Protein AF-A0A4S2LS43-F1 (afdb_monomer)

Organism: Opisthorchis felineus (NCBI:txid147828)

Structure (mmCIF, N/CA/C/O backbone):
data_AF-A0A4S2LS43-F1
#
_entry.id   AF-A0A4S2LS43-F1
#
loop_
_atom_site.group_PDB
_atom_site.id
_atom_site.type_symbol
_atom_site.label_atom_id
_atom_site.label_alt_id
_atom_site.label_comp_id
_atom_site.label_asym_id
_atom_site.label_entity_id
_atom_site.label_seq_id
_atom_site.pdbx_PDB_ins_code
_atom_site.Cartn_x
_atom_site.Cartn_y
_atom_site.Cartn_z
_atom_site.occupancy
_atom_site.B_iso_or_equiv
_atom_site.auth_seq_id
_atom_site.auth_comp_id
_atom_site.auth_asym_id
_atom_site.auth_atom_id
_atom_site.pdbx_PDB_model_num
ATOM 1 N N . MET A 1 1 ? -69.772 -0.778 51.869 1.00 65.25 1 MET A N 1
ATOM 2 C CA . MET A 1 1 ? -69.797 -0.352 50.452 1.00 65.25 1 MET A CA 1
ATOM 3 C C . MET A 1 1 ? -68.673 0.631 50.133 1.00 65.25 1 MET A C 1
ATOM 5 O O . MET A 1 1 ? -67.813 0.254 49.357 1.00 65.25 1 MET A O 1
ATOM 9 N N . PHE A 1 2 ? -68.564 1.778 50.812 1.00 78.00 2 PHE A N 1
ATOM 10 C CA . PHE A 1 2 ? -67.553 2.825 50.548 1.00 78.00 2 PHE A CA 1
ATOM 11 C C . PHE A 1 2 ? -66.080 2.398 50.391 1.00 78.00 2 PHE A C 1
ATOM 13 O O . PHE A 1 2 ? -65.407 2.857 49.477 1.00 78.00 2 PHE A O 1
ATOM 20 N N . MET A 1 3 ? -65.551 1.525 51.253 1.00 81.00 3 MET A N 1
ATOM 21 C CA . MET A 1 3 ? -64.140 1.096 51.157 1.00 81.00 3 MET A CA 1
ATOM 22 C C . MET A 1 3 ? -63.836 0.337 49.857 1.00 81.00 3 MET A C 1
ATOM 24 O O . MET A 1 3 ? -62.732 0.425 49.328 1.00 81.00 3 MET A O 1
ATOM 28 N N . LEU A 1 4 ? -64.822 -0.399 49.341 1.00 84.38 4 LEU A N 1
ATOM 29 C CA . LEU A 1 4 ? -64.693 -1.183 48.116 1.00 84.38 4 LEU A CA 1
ATOM 30 C C . LEU A 1 4 ? -64.765 -0.270 46.886 1.00 84.38 4 LEU A C 1
ATOM 32 O O . LEU A 1 4 ? -63.942 -0.393 45.989 1.00 84.38 4 LEU A O 1
ATOM 36 N N . GLU A 1 5 ? -65.677 0.703 46.893 1.00 81.50 5 GLU A N 1
ATOM 37 C CA . GLU A 1 5 ? -65.788 1.737 45.853 1.00 81.50 5 GLU A CA 1
ATOM 38 C C . GLU A 1 5 ? -64.538 2.622 45.789 1.00 81.50 5 GLU A C 1
ATOM 40 O O . GLU A 1 5 ? -64.021 2.874 44.704 1.00 81.50 5 GLU A O 1
ATOM 45 N N . TYR A 1 6 ? -63.995 3.025 46.943 1.00 89.81 6 TYR A N 1
ATOM 46 C CA . TYR A 1 6 ? -62.738 3.771 47.013 1.00 89.81 6 TYR A CA 1
ATOM 47 C C . TYR A 1 6 ? -61.559 2.946 46.481 1.00 89.81 6 TYR A C 1
ATOM 49 O O . TYR A 1 6 ? -60.771 3.442 45.681 1.00 89.81 6 TYR A O 1
ATOM 57 N N . SER A 1 7 ? -61.460 1.667 46.860 1.00 89.19 7 SER A N 1
ATOM 58 C CA . SER A 1 7 ? -60.419 0.769 46.346 1.00 89.19 7 SER A CA 1
ATOM 59 C C . SER A 1 7 ? -60.505 0.591 44.829 1.00 89.19 7 SER A C 1
ATOM 61 O O . SER A 1 7 ? -59.473 0.586 44.166 1.00 89.19 7 SER A O 1
ATOM 63 N N . ILE A 1 8 ? -61.713 0.460 44.276 1.00 92.19 8 ILE A N 1
ATOM 64 C CA . ILE A 1 8 ? -61.931 0.349 42.828 1.00 92.19 8 ILE A CA 1
ATOM 65 C C . ILE A 1 8 ? -61.558 1.661 42.130 1.00 92.19 8 ILE A C 1
ATOM 67 O O . ILE A 1 8 ? -60.892 1.629 41.102 1.00 92.19 8 ILE A O 1
ATOM 71 N N . ALA A 1 9 ? -61.928 2.814 42.692 1.00 92.38 9 ALA A N 1
ATOM 72 C CA . ALA A 1 9 ? -61.573 4.117 42.132 1.00 92.38 9 ALA A CA 1
ATOM 73 C C . ALA A 1 9 ? -60.050 4.337 42.100 1.00 92.38 9 ALA A C 1
ATOM 75 O O . ALA A 1 9 ? -59.518 4.772 41.081 1.00 92.38 9 ALA A O 1
ATOM 76 N N . VAL A 1 10 ? -59.341 3.975 43.175 1.00 93.31 10 VAL A N 1
ATOM 77 C CA . VAL A 1 10 ? -57.871 4.035 43.231 1.00 93.31 10 VAL A CA 1
ATOM 78 C C . VAL A 1 10 ? -57.241 3.062 42.232 1.00 93.31 10 VAL A C 1
ATOM 80 O O . VAL A 1 10 ? -56.313 3.439 41.523 1.00 93.31 10 VAL A O 1
ATOM 83 N N . GLN A 1 11 ? -57.760 1.833 42.129 1.00 94.19 11 GLN A N 1
ATOM 84 C CA . GLN A 1 11 ? -57.279 0.857 41.147 1.00 94.19 11 GLN A CA 1
ATOM 85 C C . GLN A 1 11 ? -57.505 1.327 39.709 1.00 94.19 11 GLN A C 1
ATOM 87 O O . GLN A 1 11 ? -56.598 1.200 38.900 1.00 94.19 11 GLN A O 1
ATOM 92 N N . ASN A 1 12 ? -58.665 1.905 39.391 1.00 93.38 12 ASN A N 1
ATOM 93 C CA . ASN A 1 12 ? -58.961 2.428 38.057 1.00 93.38 12 ASN A CA 1
ATOM 94 C C . ASN A 1 12 ? -58.076 3.629 37.699 1.00 93.38 12 ASN A C 1
ATOM 96 O O . ASN A 1 12 ? -57.586 3.692 36.576 1.00 93.38 12 ASN A O 1
ATOM 100 N N . ALA A 1 13 ? -57.823 4.538 38.647 1.00 93.50 13 ALA A N 1
ATOM 101 C CA . ALA A 1 13 ? -56.914 5.666 38.443 1.00 93.50 13 ALA A CA 1
ATOM 102 C C . ALA A 1 13 ? -55.465 5.205 38.208 1.00 93.50 13 ALA A C 1
ATOM 104 O O . ALA A 1 13 ? -54.782 5.715 37.321 1.00 93.50 13 ALA A O 1
ATOM 105 N N . GLU A 1 14 ? -55.003 4.199 38.958 1.00 93.31 14 GLU A N 1
ATOM 106 C CA . GLU A 1 14 ? -53.686 3.597 38.728 1.00 93.31 14 GLU A CA 1
ATOM 107 C C . GLU A 1 14 ? -53.628 2.870 37.375 1.00 93.31 14 GLU A C 1
ATOM 109 O O . GLU A 1 14 ? -52.622 2.923 36.673 1.00 93.31 14 GLU A O 1
ATOM 114 N N . LEU A 1 15 ? -54.728 2.236 36.963 1.00 94.81 15 LEU A N 1
ATOM 115 C CA . LEU A 1 15 ? -54.835 1.542 35.682 1.00 94.81 15 LEU A CA 1
ATOM 116 C C . LEU A 1 15 ? -54.793 2.525 34.501 1.00 94.81 15 LEU A C 1
ATOM 118 O O . LEU A 1 15 ? -54.119 2.244 33.512 1.00 94.81 15 LEU A O 1
ATOM 122 N N . GLU A 1 16 ? -55.448 3.685 34.596 1.00 95.12 16 GLU A N 1
ATOM 123 C CA . GLU A 1 16 ? -55.319 4.755 33.594 1.00 95.12 16 GLU A CA 1
ATOM 124 C C . GLU A 1 16 ? -53.897 5.320 33.534 1.00 95.12 16 GLU A C 1
ATOM 126 O O . GLU A 1 16 ? -53.333 5.415 32.446 1.00 95.12 16 GLU A O 1
ATOM 131 N N . ARG A 1 17 ? -53.261 5.579 34.685 1.00 96.62 17 ARG A N 1
ATOM 132 C CA . ARG A 1 17 ? -51.858 6.022 34.737 1.00 96.62 17 ARG A CA 1
ATOM 133 C C . ARG A 1 17 ? -50.918 5.031 34.040 1.00 96.62 17 ARG A C 1
ATOM 135 O O . ARG A 1 17 ? -50.027 5.438 33.296 1.00 96.62 17 ARG A O 1
ATOM 142 N N . LEU A 1 18 ? -51.095 3.731 34.286 1.00 95.62 18 LEU A N 1
ATOM 143 C CA . LEU A 1 18 ? -50.289 2.683 33.654 1.00 95.62 18 LEU A CA 1
ATOM 144 C C . LEU A 1 18 ? -50.555 2.574 32.148 1.00 95.62 18 LEU A C 1
ATOM 146 O O . LEU A 1 18 ? -49.614 2.329 31.397 1.00 95.62 18 LEU A O 1
ATOM 150 N N . LYS A 1 19 ? -51.797 2.790 31.696 1.00 94.06 19 LYS A N 1
ATOM 151 C CA . LYS A 1 19 ? -52.136 2.845 30.265 1.00 94.06 19 LYS A CA 1
ATOM 152 C C . LYS A 1 19 ? -51.462 4.020 29.567 1.00 94.06 19 LYS A C 1
ATOM 154 O O . LYS A 1 19 ? -50.836 3.816 28.536 1.00 94.06 19 LYS A O 1
ATOM 159 N N . GLU A 1 20 ? -51.524 5.219 30.143 1.00 95.19 20 GLU A N 1
ATOM 160 C CA . GLU A 1 20 ? -50.848 6.396 29.582 1.00 95.19 20 GLU A CA 1
ATOM 161 C C . GLU A 1 20 ? -49.329 6.201 29.517 1.00 95.19 20 GLU A C 1
ATOM 163 O O . GLU A 1 20 ? -48.690 6.550 28.520 1.00 95.19 20 GLU A O 1
ATOM 168 N N . LEU A 1 21 ? -48.741 5.604 30.563 1.00 95.56 21 LEU A N 1
ATOM 169 C CA . LEU A 1 21 ? -47.320 5.272 30.570 1.00 95.56 21 LEU A CA 1
ATOM 170 C C . LEU A 1 21 ? -46.987 4.279 29.449 1.00 95.56 21 LEU A C 1
ATOM 172 O O . LEU A 1 21 ? -46.070 4.552 28.675 1.00 95.56 21 LEU A O 1
ATOM 176 N N . ALA A 1 22 ? -47.766 3.201 29.317 1.00 94.19 22 ALA A N 1
ATOM 177 C CA . ALA A 1 22 ? -47.594 2.196 28.271 1.00 94.19 22 ALA A CA 1
ATOM 178 C C . ALA A 1 22 ? -47.719 2.798 26.862 1.00 94.19 22 ALA A C 1
ATOM 180 O O . ALA A 1 22 ? -46.846 2.565 26.034 1.00 94.19 22 ALA A O 1
ATOM 181 N N . GLU A 1 23 ? -48.720 3.646 26.601 1.00 96.06 23 GLU A N 1
ATOM 182 C CA . GLU A 1 23 ? -48.870 4.335 25.310 1.00 96.06 23 GLU A CA 1
ATOM 183 C C . GLU A 1 23 ? -47.692 5.274 25.011 1.00 96.06 23 GLU A C 1
ATOM 185 O O . GLU A 1 23 ? -47.250 5.406 23.866 1.00 96.06 23 GLU A O 1
ATOM 190 N N . SER A 1 24 ? -47.173 5.964 26.032 1.00 93.62 24 SER A N 1
ATOM 191 C CA . SER A 1 24 ? -46.016 6.847 25.871 1.00 93.62 24 SER A CA 1
ATOM 192 C C . SER A 1 24 ? -44.725 6.071 25.589 1.00 93.62 24 SER A C 1
ATOM 194 O O . SER A 1 24 ? -43.877 6.546 24.831 1.00 93.62 24 SER A O 1
ATOM 196 N N . GLU A 1 25 ? -44.573 4.884 26.182 1.00 93.56 25 GLU A N 1
ATOM 197 C CA . GLU A 1 25 ? -43.451 3.978 25.942 1.00 93.56 25 GLU A CA 1
ATOM 198 C C . GLU A 1 25 ? -43.562 3.311 24.570 1.00 93.56 25 GLU A C 1
ATOM 200 O O . GLU A 1 25 ? -42.579 3.296 23.834 1.00 93.56 25 GLU A O 1
ATOM 205 N N . GLU A 1 26 ? -44.754 2.870 24.168 1.00 94.25 26 GLU A N 1
ATOM 206 C CA . GLU A 1 26 ? -45.023 2.296 22.846 1.00 94.25 26 GLU A CA 1
ATOM 207 C C . GLU A 1 26 ? -44.720 3.298 21.725 1.00 94.25 26 GLU A C 1
ATOM 209 O O . GLU A 1 26 ? -44.040 2.967 20.757 1.00 94.25 26 GLU A O 1
ATOM 214 N N . LYS A 1 27 ? -45.111 4.571 21.883 1.00 95.12 27 LYS A N 1
ATOM 215 C CA . LYS A 1 27 ? -44.744 5.628 20.923 1.00 95.12 27 LYS A CA 1
ATOM 216 C C . LYS A 1 27 ? -43.232 5.812 20.816 1.00 95.12 27 LYS A C 1
ATOM 218 O O . LYS A 1 27 ? -42.722 5.981 19.713 1.00 95.12 27 LYS A O 1
ATOM 223 N N . LYS A 1 28 ? -42.505 5.783 21.938 1.00 96.19 28 LYS A N 1
ATOM 224 C CA . LYS A 1 28 ? -41.035 5.889 21.929 1.00 96.19 28 LYS A CA 1
ATOM 225 C C . LYS A 1 28 ? -40.390 4.677 21.260 1.00 96.19 28 LYS A C 1
ATOM 227 O O . LYS A 1 28 ? -39.438 4.861 20.508 1.00 96.19 28 LYS A O 1
ATOM 232 N N . LEU A 1 29 ? -40.915 3.477 21.510 1.00 94.81 29 LEU A N 1
ATOM 233 C CA . LEU A 1 29 ? -40.461 2.244 20.868 1.00 94.81 29 LEU A CA 1
ATOM 234 C C . LEU A 1 29 ? -40.691 2.290 19.356 1.00 94.81 29 LEU A C 1
ATOM 236 O O . LEU A 1 29 ? -39.739 2.081 18.618 1.00 94.81 29 LEU A O 1
ATOM 240 N N . ASN A 1 30 ? -41.884 2.675 18.898 1.00 95.06 30 ASN A N 1
ATOM 241 C CA . ASN A 1 30 ? -42.186 2.783 17.466 1.00 95.06 30 ASN A CA 1
ATOM 242 C C . ASN A 1 30 ? -41.288 3.803 16.754 1.00 95.06 30 ASN A C 1
ATOM 244 O O . ASN A 1 30 ? -40.838 3.560 15.639 1.00 95.06 30 ASN A O 1
ATOM 248 N N . MET A 1 31 ? -41.003 4.948 17.384 1.00 94.94 31 MET A N 1
ATOM 249 C CA . MET A 1 31 ? -40.066 5.923 16.811 1.00 94.94 31 MET A CA 1
ATOM 250 C C . MET A 1 31 ? -38.643 5.357 16.738 1.00 94.94 31 MET A C 1
ATOM 252 O O . MET A 1 31 ? -37.959 5.555 15.739 1.00 94.94 31 MET A O 1
ATOM 256 N N . ALA A 1 32 ? -38.198 4.636 17.771 1.00 95.12 32 ALA A N 1
ATOM 257 C CA . ALA A 1 32 ? -36.889 3.989 17.761 1.00 95.12 32 ALA A CA 1
ATOM 258 C C . ALA A 1 32 ? -36.802 2.884 16.695 1.00 95.12 32 ALA A C 1
ATOM 260 O O . ALA A 1 32 ? -35.785 2.782 16.017 1.00 95.12 32 ALA A O 1
ATOM 261 N N . GLU A 1 33 ? -37.866 2.099 16.515 1.00 94.00 33 GLU A N 1
ATOM 262 C CA . GLU A 1 33 ? -37.963 1.062 15.485 1.00 94.00 33 GLU A CA 1
ATOM 263 C C . GLU A 1 33 ? -37.868 1.664 14.079 1.00 94.00 33 GLU A C 1
ATOM 265 O O . GLU A 1 33 ? -37.027 1.238 13.295 1.00 94.00 33 GLU A O 1
ATOM 270 N N . GLN A 1 34 ? -38.616 2.735 13.796 1.00 94.94 34 GLN A N 1
ATOM 271 C CA . GLN A 1 34 ? -38.536 3.440 12.510 1.00 94.94 34 GLN A CA 1
ATOM 272 C C . GLN A 1 34 ? -37.148 4.028 12.236 1.00 94.94 34 GLN A C 1
ATOM 274 O O . GLN A 1 34 ? -36.675 3.971 11.102 1.00 94.94 34 GLN A O 1
ATOM 279 N N . CYS A 1 35 ? -36.484 4.591 13.250 1.00 94.62 35 CYS A N 1
ATOM 280 C CA . CYS A 1 35 ? -35.110 5.069 13.095 1.00 94.62 35 CYS A CA 1
ATOM 281 C C . CYS A 1 35 ? -34.158 3.916 12.751 1.00 94.62 35 CYS A C 1
ATOM 283 O O . CYS A 1 35 ? -33.340 4.054 11.849 1.00 94.62 35 CYS A O 1
ATOM 285 N N . LEU A 1 36 ? -34.290 2.768 13.423 1.00 94.94 36 LEU A N 1
ATOM 286 C CA . LEU A 1 36 ? -33.461 1.595 13.141 1.00 94.94 36 LEU A CA 1
ATOM 287 C C . LEU A 1 36 ? -33.725 1.014 11.747 1.00 94.94 36 LEU A C 1
ATOM 289 O O . LEU A 1 36 ? -32.782 0.593 11.084 1.00 94.94 36 LEU A O 1
ATOM 293 N N . GLU A 1 37 ? -34.976 1.008 11.286 1.00 95.12 37 GLU A N 1
ATOM 294 C CA . GLU A 1 37 ? -35.318 0.598 9.920 1.00 95.12 37 GLU A CA 1
ATOM 295 C C . GLU A 1 37 ? -34.701 1.531 8.869 1.00 95.12 37 GLU A C 1
ATOM 297 O O . GLU A 1 37 ? -34.161 1.057 7.868 1.00 95.12 37 GLU A O 1
ATOM 302 N N . GLN A 1 38 ? -34.738 2.848 9.098 1.00 95.25 38 GLN A N 1
ATOM 303 C CA . GLN A 1 38 ? -34.108 3.830 8.210 1.00 95.25 38 GLN A CA 1
ATOM 304 C C . GLN A 1 38 ? -32.590 3.664 8.179 1.00 95.25 38 GLN A C 1
ATOM 306 O O . GLN A 1 38 ? -32.004 3.629 7.098 1.00 95.25 38 GLN A O 1
ATOM 311 N N . ASP A 1 39 ? -31.962 3.504 9.343 1.00 95.06 39 ASP A N 1
ATOM 312 C CA . ASP A 1 39 ? -30.525 3.255 9.436 1.00 95.06 39 ASP A CA 1
ATOM 313 C C . ASP A 1 39 ? -30.153 1.958 8.705 1.00 95.06 39 ASP A C 1
ATOM 315 O O . ASP A 1 39 ? -29.203 1.946 7.923 1.00 95.06 39 AS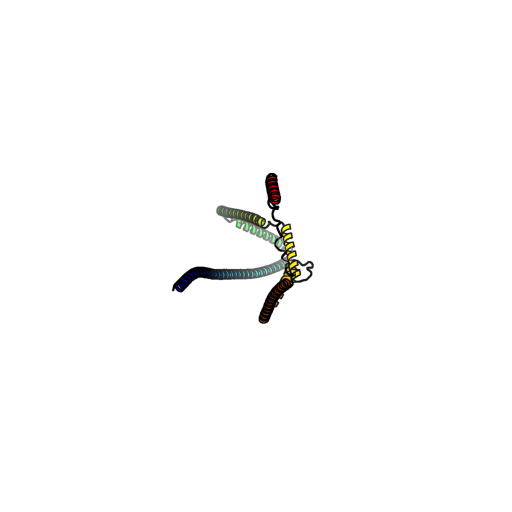P A O 1
ATOM 319 N N . ALA A 1 40 ? -30.924 0.880 8.885 1.00 95.62 40 ALA A N 1
ATOM 320 C CA . ALA A 1 40 ? -30.707 -0.383 8.182 1.00 95.62 40 ALA A CA 1
ATOM 321 C C . ALA A 1 40 ? -30.802 -0.225 6.653 1.00 95.62 40 ALA A C 1
ATOM 323 O O . ALA A 1 40 ? -29.944 -0.734 5.932 1.00 95.62 40 ALA A O 1
ATOM 324 N N . ALA A 1 41 ? -31.788 0.528 6.154 1.00 95.38 41 ALA A N 1
ATOM 325 C CA . ALA A 1 41 ? -31.921 0.807 4.725 1.00 95.38 41 ALA A CA 1
ATOM 326 C C . ALA A 1 41 ? -30.732 1.616 4.173 1.00 95.38 41 ALA A C 1
ATOM 328 O O . ALA A 1 41 ? -30.212 1.296 3.103 1.00 95.38 41 ALA A O 1
ATOM 329 N N . LEU A 1 42 ? -30.261 2.620 4.920 1.00 95.75 42 LEU A N 1
ATOM 330 C CA . LEU A 1 42 ? -29.082 3.408 4.552 1.00 95.75 42 LEU A CA 1
ATOM 331 C C . LEU A 1 42 ? -27.806 2.557 4.542 1.00 95.75 42 LEU A C 1
ATOM 333 O O . LEU A 1 42 ? -26.964 2.721 3.658 1.00 95.75 42 LEU A O 1
ATOM 337 N N . PHE A 1 43 ? -27.660 1.627 5.489 1.00 96.50 43 PHE A N 1
ATOM 338 C CA . PHE A 1 43 ? -26.540 0.687 5.498 1.00 96.50 43 PHE A CA 1
ATOM 339 C C . PHE A 1 43 ? -26.557 -0.236 4.276 1.00 96.50 43 PHE A C 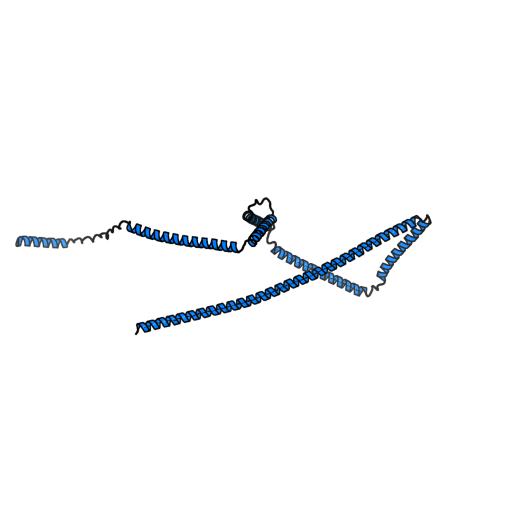1
ATOM 341 O O . PHE A 1 43 ? -25.509 -0.442 3.664 1.00 96.50 43 PHE A O 1
ATOM 348 N N . ASP A 1 44 ? -27.721 -0.748 3.879 1.00 95.25 44 ASP A N 1
ATOM 349 C CA . ASP A 1 44 ? -27.844 -1.590 2.685 1.00 95.25 44 ASP A CA 1
ATOM 350 C C . ASP A 1 44 ? -27.510 -0.827 1.393 1.00 95.25 44 ASP A C 1
ATOM 352 O O . ASP A 1 44 ? -26.883 -1.382 0.486 1.00 95.25 44 ASP A O 1
ATOM 356 N N . GLU A 1 45 ? -27.909 0.443 1.286 1.00 95.25 45 GLU A N 1
ATOM 357 C CA . GLU A 1 45 ? -27.514 1.309 0.168 1.00 95.25 45 GLU A CA 1
ATOM 358 C C . GLU A 1 45 ? -26.007 1.580 0.170 1.00 95.25 45 GLU A C 1
ATOM 360 O O . GLU A 1 45 ? -25.355 1.420 -0.864 1.00 95.25 45 GLU A O 1
ATOM 365 N N . PHE A 1 46 ? -25.428 1.878 1.335 1.00 95.94 46 PHE A N 1
ATOM 366 C CA . PHE A 1 46 ? -23.987 2.074 1.478 1.00 95.94 46 PHE A CA 1
ATOM 367 C C . PHE A 1 46 ? -23.185 0.836 1.055 1.00 95.94 46 PHE A C 1
ATOM 369 O O . PHE A 1 46 ? -22.175 0.967 0.362 1.00 95.94 46 PHE A O 1
ATOM 376 N N . LEU A 1 47 ? -23.630 -0.368 1.432 1.00 96.69 47 LEU A N 1
ATOM 377 C CA . LEU A 1 47 ? -22.974 -1.613 1.027 1.00 96.69 47 LEU A CA 1
ATOM 378 C C . LEU A 1 47 ? -23.034 -1.815 -0.491 1.00 96.69 47 LEU A C 1
ATOM 380 O O . LEU A 1 47 ? -22.017 -2.142 -1.098 1.00 96.69 47 LEU A O 1
ATOM 384 N N . LYS A 1 48 ? -24.181 -1.546 -1.126 1.00 96.56 48 LYS A N 1
ATOM 385 C CA . LYS A 1 48 ? -24.315 -1.637 -2.591 1.00 96.56 48 LYS A CA 1
ATOM 386 C C . LYS A 1 48 ? -23.397 -0.658 -3.316 1.00 96.56 48 LYS A C 1
ATOM 388 O O . LYS A 1 48 ? -22.758 -1.039 -4.298 1.00 96.56 48 LYS A O 1
ATOM 393 N N . ASP A 1 49 ? -23.321 0.581 -2.843 1.00 95.75 49 ASP A N 1
ATOM 394 C CA . ASP A 1 49 ? -22.453 1.601 -3.432 1.00 95.75 49 ASP A CA 1
ATOM 395 C C . ASP A 1 49 ? -20.972 1.273 -3.218 1.00 95.75 49 ASP A C 1
ATOM 397 O O . ASP A 1 49 ? -20.153 1.469 -4.121 1.00 95.75 49 ASP A O 1
ATOM 401 N N . ASN A 1 50 ? -20.620 0.712 -2.059 1.00 95.75 50 ASN A N 1
ATOM 402 C CA . ASN A 1 50 ? -19.261 0.270 -1.778 1.00 95.75 50 ASN A CA 1
ATOM 403 C C . ASN A 1 50 ? -18.842 -0.911 -2.660 1.00 95.75 50 ASN A C 1
ATOM 405 O O . ASN A 1 50 ? -17.761 -0.874 -3.250 1.00 95.75 50 ASN A O 1
ATOM 409 N N . ASP A 1 51 ? -19.705 -1.917 -2.801 1.00 95.88 51 ASP A N 1
ATOM 410 C CA . ASP A 1 51 ? -19.473 -3.069 -3.671 1.00 95.88 51 ASP A CA 1
ATOM 411 C C . ASP A 1 51 ? -19.326 -2.621 -5.126 1.00 95.88 51 ASP A C 1
ATOM 413 O O . ASP A 1 51 ? -18.392 -3.026 -5.820 1.00 95.88 51 ASP A O 1
ATOM 417 N N . LYS A 1 52 ? -20.203 -1.722 -5.585 1.00 96.50 52 LYS A N 1
ATOM 418 C CA . LYS A 1 52 ? -20.147 -1.172 -6.940 1.00 96.50 52 LYS A CA 1
ATOM 419 C C . LYS A 1 52 ? -18.853 -0.397 -7.188 1.00 96.50 52 LYS A C 1
ATOM 421 O O . LYS A 1 52 ? -18.170 -0.667 -8.173 1.00 96.50 52 LYS A O 1
ATOM 426 N N . SER A 1 53 ? -18.489 0.509 -6.282 1.00 95.31 53 SER A N 1
ATOM 427 C CA . SER A 1 53 ? -17.249 1.291 -6.368 1.00 95.31 53 SER A CA 1
ATOM 428 C C . SER A 1 53 ? -16.010 0.389 -6.343 1.00 95.31 53 SER A C 1
ATOM 430 O O . SER A 1 53 ? -15.077 0.572 -7.125 1.00 95.31 53 SER A O 1
ATOM 432 N N . SER A 1 54 ? -16.027 -0.653 -5.511 1.00 94.81 54 SER A N 1
ATOM 433 C CA . SER A 1 54 ? -14.943 -1.631 -5.412 1.00 94.81 54 SER A CA 1
ATOM 434 C C . SER A 1 54 ? -14.802 -2.458 -6.694 1.00 94.81 54 SER A C 1
ATOM 436 O O . SER A 1 54 ? -13.688 -2.646 -7.185 1.00 94.81 54 SER A O 1
ATOM 438 N N . ILE A 1 55 ? -15.911 -2.899 -7.295 1.00 96.06 55 ILE A N 1
ATOM 439 C CA . ILE A 1 55 ? -15.912 -3.592 -8.593 1.00 96.06 55 ILE A CA 1
ATOM 440 C C . ILE A 1 55 ? -15.410 -2.662 -9.706 1.00 96.06 55 ILE A C 1
ATOM 442 O O . ILE A 1 55 ? -14.587 -3.070 -10.527 1.00 96.06 55 ILE A O 1
ATOM 446 N N . GLU A 1 56 ? -15.854 -1.406 -9.737 1.00 95.38 56 GLU A N 1
ATOM 447 C CA . GLU A 1 56 ? -15.377 -0.408 -10.702 1.00 95.38 56 GLU A CA 1
ATOM 448 C C . GLU A 1 56 ? -13.866 -0.154 -10.551 1.00 95.38 56 GLU A C 1
ATOM 450 O O . GLU A 1 56 ? -13.135 -0.145 -11.543 1.00 95.38 56 GLU A O 1
ATOM 455 N N . ALA A 1 57 ? -13.357 -0.053 -9.321 1.00 96.00 57 ALA A N 1
ATOM 456 C CA . ALA A 1 57 ? -11.926 0.085 -9.058 1.00 96.00 57 ALA A CA 1
ATOM 457 C C . ALA A 1 57 ? -11.123 -1.138 -9.538 1.00 96.00 57 ALA A C 1
ATOM 459 O O . ALA A 1 57 ? -10.093 -0.980 -10.198 1.00 96.00 57 ALA A O 1
ATOM 460 N N . ILE A 1 58 ? -11.608 -2.356 -9.266 1.00 95.38 58 ILE A N 1
ATOM 461 C CA . ILE A 1 58 ? -10.965 -3.604 -9.707 1.00 95.38 58 ILE A CA 1
ATOM 462 C C . ILE A 1 58 ? -10.949 -3.691 -11.235 1.00 95.38 58 ILE A C 1
ATOM 464 O O . ILE A 1 58 ? -9.904 -3.941 -11.832 1.00 95.38 58 ILE A O 1
ATOM 468 N N . THR A 1 59 ? -12.087 -3.454 -11.885 1.00 96.56 59 THR A N 1
ATOM 469 C CA . THR A 1 59 ? -12.200 -3.548 -13.348 1.00 96.56 59 THR A CA 1
ATOM 470 C C . THR A 1 59 ? -11.334 -2.510 -14.060 1.00 96.56 59 THR A C 1
ATOM 472 O O . THR A 1 59 ? -10.676 -2.846 -15.048 1.00 96.56 59 THR A O 1
ATOM 475 N N . ASN A 1 60 ? -11.252 -1.281 -13.539 1.00 94.56 60 ASN A N 1
ATOM 476 C CA . ASN A 1 60 ? -10.350 -0.254 -14.059 1.00 94.56 60 ASN A CA 1
ATOM 477 C C . ASN A 1 60 ? -8.880 -0.663 -13.902 1.00 94.56 60 ASN A C 1
ATOM 479 O O . ASN A 1 60 ? -8.123 -0.595 -14.874 1.00 94.56 60 ASN A O 1
ATOM 483 N N . ALA A 1 61 ? -8.488 -1.174 -12.730 1.00 95.62 61 ALA A N 1
ATOM 484 C CA . ALA A 1 61 ? -7.133 -1.668 -12.492 1.00 95.62 61 ALA A CA 1
ATOM 485 C C . ALA A 1 61 ? -6.775 -2.846 -13.418 1.00 95.62 61 ALA A C 1
ATOM 487 O O . ALA A 1 61 ? -5.681 -2.889 -13.987 1.00 95.62 61 ALA A O 1
ATOM 488 N N . GLU A 1 62 ? -7.703 -3.779 -13.642 1.00 96.31 62 GLU A N 1
ATOM 489 C CA . GLU A 1 62 ? -7.522 -4.868 -14.603 1.00 96.31 62 GLU A CA 1
ATOM 490 C C . GLU A 1 62 ? -7.375 -4.350 -16.038 1.00 96.31 62 GLU A C 1
ATOM 492 O O . GLU A 1 62 ? -6.530 -4.835 -16.797 1.00 96.31 62 GLU A O 1
ATOM 497 N N . GLN A 1 63 ? -8.182 -3.364 -16.434 1.00 95.75 63 GLN A N 1
ATOM 498 C CA . GLN A 1 63 ? -8.115 -2.780 -17.769 1.00 95.75 63 GLN A CA 1
ATOM 499 C C . GLN A 1 63 ? -6.782 -2.052 -17.992 1.00 95.75 63 GLN A C 1
ATOM 501 O O . GLN A 1 63 ? -6.170 -2.196 -19.054 1.00 95.75 63 GLN A O 1
ATOM 506 N N . GLU A 1 64 ? -6.297 -1.310 -16.996 1.00 93.62 64 GLU A N 1
ATOM 507 C CA . GLU A 1 64 ? -4.973 -0.682 -17.019 1.00 93.62 64 GLU A CA 1
ATOM 508 C C . GLU A 1 64 ? -3.844 -1.715 -17.074 1.00 93.62 64 GLU A C 1
ATOM 510 O O . GLU A 1 64 ? -2.934 -1.581 -17.897 1.00 93.62 64 GLU A O 1
ATOM 515 N N . ALA A 1 65 ? -3.927 -2.794 -16.291 1.00 96.88 65 ALA A N 1
ATOM 516 C CA . ALA A 1 65 ? -2.957 -3.885 -16.335 1.00 96.88 65 ALA A CA 1
ATOM 517 C C . ALA A 1 65 ? -2.901 -4.550 -17.723 1.00 96.88 65 ALA A C 1
ATOM 519 O O . ALA A 1 65 ? -1.812 -4.814 -18.242 1.00 96.88 65 ALA A O 1
ATOM 520 N N . ARG A 1 66 ? -4.057 -4.753 -18.373 1.00 97.06 66 ARG A N 1
ATOM 521 C CA . ARG A 1 66 ? -4.134 -5.278 -19.749 1.00 97.06 66 ARG A CA 1
ATOM 522 C C . ARG A 1 66 ? -3.494 -4.328 -20.760 1.00 97.06 66 ARG A C 1
ATOM 524 O O . ARG A 1 66 ? -2.684 -4.780 -21.569 1.00 97.06 66 ARG A O 1
ATOM 531 N N . ARG A 1 67 ? -3.803 -3.023 -20.703 1.00 96.62 67 ARG A N 1
ATOM 532 C CA . ARG A 1 67 ? -3.183 -2.006 -21.580 1.00 96.62 67 ARG A CA 1
ATOM 533 C C . ARG A 1 67 ? -1.666 -1.970 -21.402 1.00 96.62 67 ARG A C 1
ATOM 535 O O . ARG A 1 67 ? -0.933 -1.977 -22.388 1.00 96.62 67 ARG A O 1
ATOM 542 N N . ARG A 1 68 ? -1.194 -2.004 -20.152 1.00 97.25 68 ARG A N 1
ATOM 543 C CA . ARG A 1 68 ? 0.236 -2.053 -19.824 1.00 97.25 68 ARG A CA 1
ATOM 544 C C . ARG A 1 68 ? 0.902 -3.306 -20.392 1.00 97.25 68 ARG A C 1
ATOM 546 O O . ARG A 1 68 ? 1.970 -3.195 -20.987 1.00 97.25 68 ARG A O 1
ATOM 553 N N . SER A 1 69 ? 0.285 -4.479 -20.237 1.00 95.38 69 SER A N 1
ATOM 554 C CA . SER A 1 69 ? 0.815 -5.729 -20.797 1.00 95.38 69 SER A CA 1
ATOM 555 C C . SER A 1 69 ? 0.923 -5.667 -22.322 1.00 95.38 69 SER A C 1
ATOM 557 O O . SER A 1 69 ? 1.963 -6.030 -22.865 1.00 95.38 69 SER A O 1
ATOM 559 N N . ALA A 1 70 ? -0.102 -5.148 -23.008 1.00 97.12 70 ALA A N 1
ATOM 560 C CA . ALA A 1 70 ? -0.090 -5.003 -24.464 1.00 97.12 70 ALA A CA 1
ATOM 561 C C . ALA A 1 70 ? 1.036 -4.071 -24.946 1.00 97.12 70 ALA A C 1
ATOM 563 O O . ALA A 1 70 ? 1.766 -4.415 -25.874 1.00 97.12 70 ALA A O 1
ATOM 564 N N . MET A 1 71 ? 1.235 -2.933 -24.272 1.00 97.56 71 MET A N 1
ATOM 565 C CA . MET A 1 71 ? 2.324 -2.003 -24.589 1.00 97.56 71 MET A CA 1
ATOM 566 C C . MET A 1 71 ? 3.705 -2.636 -24.361 1.00 97.56 71 MET A C 1
ATOM 568 O O . MET A 1 71 ? 4.621 -2.440 -25.156 1.00 97.56 71 MET A O 1
ATOM 572 N N . ILE A 1 72 ? 3.867 -3.431 -23.297 1.00 96.88 72 ILE A N 1
ATOM 573 C CA . ILE A 1 72 ? 5.113 -4.168 -23.036 1.00 96.88 72 ILE A CA 1
ATOM 574 C C . ILE A 1 72 ? 5.397 -5.171 -24.158 1.00 96.88 72 ILE A C 1
ATOM 576 O O . ILE A 1 72 ? 6.545 -5.296 -24.589 1.00 96.88 72 ILE A O 1
ATOM 580 N N . ASP A 1 73 ? 4.379 -5.874 -24.648 1.00 96.56 73 ASP A N 1
ATOM 581 C CA . ASP A 1 73 ? 4.548 -6.828 -25.743 1.00 96.56 73 ASP A CA 1
ATOM 582 C C . ASP A 1 73 ? 4.884 -6.131 -27.070 1.00 96.56 73 ASP A C 1
ATOM 584 O O . ASP A 1 73 ? 5.749 -6.613 -27.804 1.00 96.56 73 ASP A O 1
ATOM 588 N N . GLU A 1 74 ? 4.312 -4.957 -27.344 1.00 98.06 74 GLU A N 1
ATOM 589 C CA . GLU A 1 74 ? 4.694 -4.124 -28.491 1.00 98.06 74 GLU A CA 1
ATOM 590 C C . GLU A 1 74 ? 6.151 -3.644 -28.388 1.00 98.06 74 GLU A C 1
ATOM 592 O O . GLU A 1 74 ? 6.935 -3.811 -29.327 1.00 98.06 74 GLU A O 1
ATOM 597 N N . ILE A 1 75 ? 6.568 -3.145 -27.218 1.00 96.69 75 ILE A N 1
ATOM 598 C CA . ILE A 1 75 ? 7.963 -2.757 -26.957 1.00 96.69 75 ILE A CA 1
ATOM 599 C C . ILE A 1 75 ? 8.906 -3.943 -27.185 1.00 96.69 75 ILE A C 1
ATOM 601 O O . ILE A 1 75 ? 9.971 -3.785 -27.790 1.00 96.69 75 ILE A O 1
ATOM 605 N N . ARG A 1 76 ? 8.533 -5.147 -26.734 1.00 97.81 76 ARG A N 1
ATOM 606 C CA . ARG A 1 76 ? 9.317 -6.369 -26.972 1.00 97.81 76 ARG A CA 1
ATOM 607 C C . ARG A 1 76 ? 9.427 -6.680 -28.462 1.00 97.81 76 ARG A C 1
ATOM 609 O O . ARG A 1 76 ? 10.527 -6.969 -28.931 1.00 97.81 76 ARG A O 1
ATOM 616 N N . GLN A 1 77 ? 8.330 -6.592 -29.216 1.00 97.75 77 GLN A N 1
ATOM 617 C CA . GLN A 1 77 ? 8.340 -6.821 -30.664 1.00 97.75 77 GLN A CA 1
ATOM 618 C C . GLN A 1 77 ? 9.248 -5.822 -31.394 1.00 97.75 77 GLN A C 1
ATOM 620 O O . GLN A 1 77 ? 10.092 -6.236 -32.194 1.00 97.75 77 GLN A O 1
ATOM 625 N N . LEU A 1 78 ? 9.137 -4.530 -31.075 1.00 97.81 78 LEU A N 1
ATOM 626 C CA . LEU A 1 78 ? 9.995 -3.481 -31.634 1.00 97.81 78 LEU A CA 1
ATOM 627 C C . LEU A 1 78 ? 11.467 -3.695 -31.261 1.00 97.81 78 LEU A C 1
ATOM 629 O O . LEU A 1 78 ? 12.344 -3.570 -32.116 1.00 97.81 78 LEU A O 1
ATOM 633 N N . SER A 1 79 ? 11.747 -4.109 -30.024 1.00 97.75 79 SER A N 1
ATOM 634 C CA . SER A 1 79 ? 13.108 -4.422 -29.567 1.00 97.75 79 SER A CA 1
ATOM 635 C C . SER A 1 79 ? 13.722 -5.579 -30.364 1.00 97.75 79 SER A C 1
ATOM 637 O O . SER A 1 79 ? 14.882 -5.515 -30.777 1.00 97.75 79 SER A O 1
ATOM 639 N N . VAL A 1 80 ? 12.940 -6.624 -30.657 1.00 97.75 80 VAL A N 1
ATOM 640 C CA . VAL A 1 80 ? 13.382 -7.738 -31.512 1.00 97.75 80 VAL A CA 1
ATOM 641 C C . VAL A 1 80 ? 13.645 -7.263 -32.944 1.00 97.75 80 VAL A C 1
ATOM 643 O O . VAL A 1 80 ? 14.646 -7.654 -33.548 1.00 97.7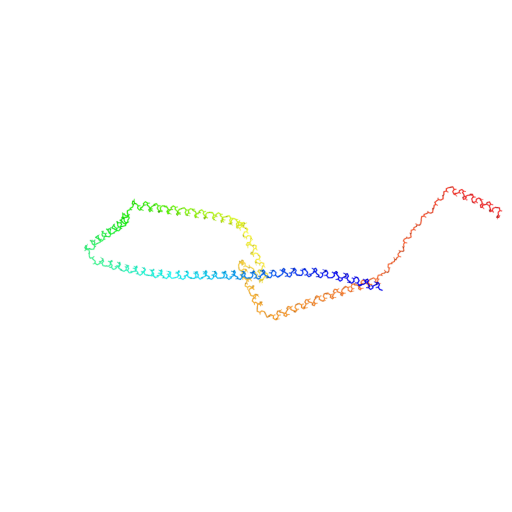5 80 VAL A O 1
ATOM 646 N N . GLN A 1 81 ? 12.787 -6.407 -33.507 1.00 98.00 81 GLN A N 1
ATOM 647 C CA . GLN A 1 81 ? 13.015 -5.830 -34.838 1.00 98.00 81 GLN A CA 1
ATOM 648 C C . GLN A 1 81 ? 14.291 -4.978 -34.878 1.00 98.00 81 GLN A C 1
ATOM 650 O O . GLN A 1 81 ? 15.095 -5.114 -35.803 1.00 98.00 81 GLN A O 1
ATOM 655 N N . GLN A 1 82 ? 14.527 -4.166 -33.847 1.00 97.06 82 GLN A N 1
ATOM 656 C CA . GLN A 1 82 ? 15.737 -3.362 -33.712 1.00 97.06 82 GLN A CA 1
ATOM 657 C C . GLN A 1 82 ? 16.993 -4.240 -33.684 1.00 97.06 82 GLN A C 1
ATOM 659 O O . GLN A 1 82 ? 17.970 -3.944 -34.376 1.00 97.06 82 GLN A O 1
ATOM 664 N N . GLN A 1 83 ? 16.970 -5.349 -32.941 1.00 97.25 83 GLN A N 1
ATOM 665 C CA . GLN A 1 83 ? 18.082 -6.301 -32.907 1.00 97.25 83 GLN A CA 1
ATOM 666 C C . GLN A 1 83 ? 18.338 -6.934 -34.281 1.00 97.25 83 GLN A C 1
ATOM 668 O O . GLN A 1 83 ? 19.492 -7.014 -34.703 1.00 97.25 83 GLN A O 1
ATOM 673 N N . LYS A 1 84 ? 17.283 -7.315 -35.017 1.00 97.81 84 LYS A N 1
ATOM 674 C CA . LYS A 1 84 ? 17.407 -7.857 -36.384 1.00 97.81 84 LYS A CA 1
ATOM 675 C C . LYS A 1 84 ? 18.072 -6.862 -37.334 1.00 97.81 84 LYS A C 1
ATOM 677 O O . LYS A 1 84 ? 19.050 -7.212 -37.990 1.00 97.81 84 LYS A O 1
ATOM 682 N N . LEU A 1 85 ? 17.593 -5.617 -37.359 1.00 97.75 85 LEU A N 1
ATOM 683 C CA . LEU A 1 85 ? 18.170 -4.562 -38.199 1.00 97.75 85 LEU A CA 1
ATOM 684 C C . LEU A 1 85 ? 19.615 -4.247 -37.804 1.00 97.75 85 LEU A C 1
ATOM 686 O O . LEU A 1 85 ? 20.462 -4.023 -38.666 1.00 97.75 85 LEU A O 1
ATOM 690 N N . THR A 1 86 ? 19.922 -4.271 -36.507 1.00 97.94 86 THR A N 1
ATOM 691 C CA . THR A 1 86 ? 21.287 -4.053 -36.010 1.00 97.94 86 THR A CA 1
ATOM 692 C C . THR A 1 86 ? 22.227 -5.165 -36.477 1.00 97.94 86 THR A C 1
ATOM 694 O O . THR A 1 86 ? 23.322 -4.884 -36.971 1.00 97.94 86 THR A O 1
ATOM 697 N N . ALA A 1 87 ? 21.794 -6.426 -36.387 1.00 97.56 87 ALA A N 1
ATOM 698 C CA . ALA A 1 87 ? 22.556 -7.570 -36.878 1.00 97.56 87 ALA A CA 1
ATOM 699 C C . ALA A 1 87 ? 22.777 -7.499 -38.398 1.00 97.56 87 ALA A C 1
ATOM 701 O O . ALA A 1 87 ? 23.894 -7.718 -38.871 1.00 97.56 87 ALA A O 1
ATOM 702 N N . GLU A 1 88 ? 21.749 -7.127 -39.164 1.00 98.06 88 GLU A N 1
ATOM 703 C CA . GLU A 1 88 ? 21.865 -6.935 -40.609 1.00 98.06 88 GLU A CA 1
ATOM 704 C C . GLU A 1 88 ? 22.833 -5.797 -40.960 1.00 98.06 88 GLU A C 1
ATOM 706 O O . GLU A 1 88 ? 23.691 -5.962 -41.829 1.00 98.06 88 GLU A O 1
ATOM 711 N N . ASN A 1 89 ? 22.779 -4.672 -40.241 1.00 97.31 89 ASN A N 1
ATOM 712 C CA . ASN A 1 89 ? 23.708 -3.561 -40.446 1.00 97.31 89 ASN A CA 1
ATOM 713 C C . ASN A 1 89 ? 25.158 -3.995 -40.201 1.00 97.31 89 ASN A C 1
ATOM 715 O O . ASN A 1 89 ? 26.042 -3.688 -41.000 1.00 97.31 89 ASN A O 1
ATOM 719 N N . ASN A 1 90 ? 25.398 -4.762 -39.135 1.00 97.19 90 ASN A N 1
ATOM 720 C CA . ASN A 1 90 ? 26.720 -5.300 -38.825 1.00 97.19 90 ASN A CA 1
ATOM 721 C C . ASN A 1 90 ? 27.204 -6.279 -39.904 1.00 97.19 90 ASN A C 1
ATOM 723 O O . ASN A 1 90 ? 28.354 -6.186 -40.339 1.00 97.19 90 ASN A O 1
ATOM 727 N N . ARG A 1 91 ? 26.319 -7.148 -40.411 1.00 97.94 91 ARG A N 1
ATOM 728 C CA . ARG A 1 91 ? 26.628 -8.042 -41.537 1.00 97.94 91 ARG A CA 1
ATOM 729 C C . ARG A 1 91 ? 27.039 -7.246 -42.774 1.00 97.94 91 ARG A C 1
ATOM 731 O O . ARG A 1 91 ? 28.088 -7.510 -43.356 1.00 97.94 91 ARG A O 1
ATOM 738 N N . LEU A 1 92 ? 26.242 -6.248 -43.154 1.00 97.25 92 LEU A N 1
ATOM 739 C CA . LEU A 1 92 ? 26.519 -5.399 -44.315 1.00 97.25 92 LEU A CA 1
ATOM 740 C C . LEU A 1 92 ? 27.822 -4.612 -44.146 1.00 97.25 92 LEU A C 1
ATOM 742 O O . LEU A 1 92 ? 28.589 -4.495 -45.100 1.00 97.25 92 LEU A O 1
ATOM 746 N N . ARG A 1 93 ? 28.121 -4.117 -42.940 1.00 97.12 93 ARG A N 1
ATOM 747 C CA . ARG A 1 93 ? 29.399 -3.454 -42.639 1.00 97.12 93 ARG A CA 1
ATOM 748 C C . ARG A 1 93 ? 30.598 -4.380 -42.856 1.00 97.12 93 ARG A C 1
ATOM 750 O O . ARG A 1 93 ? 31.549 -3.949 -43.508 1.00 97.12 93 ARG A O 1
ATOM 757 N N . SER A 1 94 ? 30.539 -5.629 -42.384 1.00 96.69 94 SER A N 1
ATOM 758 C CA . SER A 1 94 ? 31.600 -6.629 -42.610 1.00 96.69 94 SER A CA 1
ATOM 759 C C . SER A 1 94 ? 31.801 -6.899 -44.100 1.00 96.69 94 SER A C 1
ATOM 761 O O . SER A 1 94 ? 32.911 -6.783 -44.613 1.00 96.69 94 SER A O 1
ATOM 763 N N . VAL A 1 95 ? 30.707 -7.126 -44.833 1.00 97.25 95 VAL A N 1
ATOM 764 C CA . VAL A 1 95 ? 30.744 -7.352 -46.287 1.00 97.25 95 VAL A CA 1
ATOM 765 C C . VAL A 1 95 ? 31.373 -6.161 -47.022 1.00 97.25 95 VAL A C 1
ATOM 767 O O . VAL A 1 95 ? 32.218 -6.321 -47.902 1.00 97.25 95 VAL A O 1
ATOM 770 N N . VAL A 1 96 ? 31.017 -4.930 -46.643 1.00 96.19 96 VAL A N 1
ATOM 771 C CA . VAL A 1 96 ? 31.631 -3.719 -47.209 1.00 96.19 96 VAL A CA 1
ATOM 772 C C . VAL A 1 96 ? 33.129 -3.651 -46.898 1.00 96.19 96 VAL A C 1
ATOM 774 O O . VAL A 1 96 ? 33.903 -3.200 -47.745 1.00 96.19 96 VAL A O 1
ATOM 777 N N . GLN A 1 97 ? 33.557 -4.080 -45.712 1.00 95.81 97 GLN A N 1
ATOM 778 C CA . GLN A 1 97 ? 34.968 -4.119 -45.334 1.00 95.81 97 GLN A CA 1
ATOM 779 C C . GLN A 1 97 ? 35.755 -5.143 -46.163 1.00 95.81 97 GLN A C 1
ATOM 781 O O . GLN A 1 97 ? 36.834 -4.808 -46.654 1.00 95.81 97 GLN A O 1
ATOM 786 N N . GLU A 1 98 ? 35.199 -6.329 -46.408 1.00 96.25 98 GLU A N 1
ATOM 787 C CA . GLU A 1 98 ? 35.797 -7.351 -47.280 1.00 96.25 98 GLU A CA 1
ATOM 788 C C . GLU A 1 98 ? 35.982 -6.826 -48.708 1.00 96.25 98 GLU A C 1
ATOM 790 O O . GLU A 1 98 ? 37.091 -6.852 -49.246 1.00 96.25 98 GLU A O 1
ATOM 795 N N . TYR A 1 99 ? 34.939 -6.231 -49.299 1.00 95.75 99 TYR A N 1
ATOM 796 C CA . TYR A 1 99 ? 35.040 -5.636 -50.635 1.00 95.75 99 TYR A CA 1
ATOM 797 C C . TYR A 1 99 ? 36.034 -4.473 -50.700 1.00 95.75 99 TYR A C 1
ATOM 799 O O . TYR A 1 99 ? 36.711 -4.295 -51.717 1.00 95.75 99 TYR A O 1
ATOM 807 N N . ARG A 1 100 ? 36.161 -3.677 -49.629 1.00 93.81 100 ARG A N 1
ATOM 808 C CA . ARG A 1 100 ? 37.219 -2.657 -49.530 1.00 93.81 100 ARG A CA 1
ATOM 809 C C . ARG A 1 100 ? 38.603 -3.305 -49.528 1.00 93.81 100 ARG A C 1
ATOM 811 O O . ARG A 1 100 ? 39.477 -2.809 -50.234 1.00 93.81 100 ARG A O 1
ATOM 818 N N . GLY A 1 101 ? 38.782 -4.408 -48.804 1.00 93.19 101 GLY A N 1
ATOM 819 C CA . GLY A 1 101 ? 40.012 -5.200 -48.806 1.00 93.19 101 GLY A CA 1
ATOM 820 C C . GLY A 1 101 ? 40.359 -5.733 -50.196 1.00 93.19 101 GLY A C 1
ATOM 821 O O . GLY A 1 101 ? 41.450 -5.465 -50.698 1.00 93.19 101 GLY A O 1
ATOM 822 N N . TYR A 1 102 ? 39.414 -6.392 -50.873 1.00 93.50 102 TYR A N 1
ATOM 823 C CA . TYR A 1 102 ? 39.613 -6.887 -52.241 1.00 93.50 102 TYR A CA 1
ATOM 824 C C . TYR A 1 102 ? 39.956 -5.771 -53.219 1.00 93.50 102 TYR A C 1
ATOM 826 O O . TYR A 1 102 ? 40.856 -5.916 -54.044 1.00 93.50 102 TYR A O 1
ATOM 834 N N . LYS A 1 103 ? 39.287 -4.622 -53.102 1.00 88.44 103 LYS A N 1
ATOM 835 C CA . LYS A 1 103 ? 39.611 -3.450 -53.909 1.00 88.44 103 LYS A CA 1
ATOM 836 C C . LYS A 1 103 ? 41.057 -2.995 -53.690 1.00 88.44 103 LYS A C 1
ATOM 838 O O . LYS A 1 103 ? 41.744 -2.738 -54.674 1.00 88.44 103 LYS A O 1
ATOM 843 N N . LEU A 1 104 ? 41.508 -2.885 -52.439 1.00 88.56 104 LEU A N 1
ATOM 844 C CA . LEU A 1 104 ? 42.881 -2.478 -52.123 1.00 88.56 104 LEU A CA 1
ATOM 845 C C . LEU A 1 104 ? 43.903 -3.483 -52.663 1.00 88.56 104 LEU A C 1
ATOM 847 O O . LEU A 1 104 ? 44.892 -3.082 -53.270 1.00 88.56 104 LEU A O 1
ATOM 851 N N . PHE A 1 105 ? 43.639 -4.781 -52.509 1.00 90.38 105 PHE A N 1
ATOM 852 C CA . PHE A 1 105 ? 44.489 -5.836 -53.054 1.00 90.38 105 PHE A CA 1
ATOM 853 C C . PHE A 1 105 ? 44.620 -5.735 -54.580 1.00 90.38 105 PHE A C 1
ATOM 855 O O . PHE A 1 105 ? 45.732 -5.668 -55.104 1.00 90.38 105 PHE A O 1
ATOM 862 N N . LEU A 1 106 ? 43.495 -5.625 -55.294 1.00 87.00 106 LEU A N 1
ATOM 863 C CA . LEU A 1 106 ? 43.488 -5.438 -56.747 1.00 87.00 106 LEU A CA 1
ATOM 864 C C . LEU A 1 106 ? 44.205 -4.148 -57.169 1.00 87.00 106 LEU A C 1
ATOM 866 O O . LEU A 1 106 ? 44.813 -4.107 -58.233 1.00 87.00 106 LEU A O 1
ATOM 870 N N . GLU A 1 107 ? 44.157 -3.094 -56.352 1.00 81.06 107 GLU A N 1
ATOM 871 C CA . GLU A 1 107 ? 44.897 -1.853 -56.598 1.00 81.06 107 GLU A CA 1
ATOM 872 C C . GLU A 1 107 ? 46.410 -2.009 -56.422 1.00 81.06 107 GLU A C 1
ATOM 874 O O . GLU A 1 107 ? 47.149 -1.291 -57.091 1.00 81.06 107 GLU A O 1
ATOM 879 N N . CYS A 1 108 ? 46.880 -2.914 -55.562 1.00 83.06 108 CYS A N 1
ATOM 880 C CA . CYS A 1 108 ? 48.305 -3.217 -55.387 1.00 83.06 108 CYS A CA 1
ATOM 881 C C . CYS A 1 108 ? 48.883 -4.069 -56.524 1.00 83.06 108 CYS A C 1
ATOM 883 O O . CYS A 1 108 ? 50.073 -3.967 -56.800 1.00 83.06 108 CYS A O 1
ATOM 885 N N . LEU A 1 109 ? 48.055 -4.866 -57.205 1.00 83.50 109 LEU A N 1
ATOM 886 C CA . LEU A 1 109 ? 48.480 -5.675 -58.355 1.00 83.50 109 LEU A CA 1
ATOM 887 C C . LEU A 1 109 ? 48.696 -4.859 -59.640 1.00 83.50 109 LEU A C 1
ATOM 889 O O . LEU A 1 109 ? 49.220 -5.389 -60.615 1.00 83.50 109 LEU A O 1
ATOM 893 N N . VAL A 1 110 ? 48.282 -3.589 -59.676 1.00 81.50 110 VAL A N 1
ATOM 894 C CA . VAL A 1 110 ? 48.461 -2.725 -60.851 1.00 81.50 110 VAL A CA 1
ATOM 895 C C . VAL A 1 110 ? 49.856 -2.083 -60.808 1.00 81.50 110 VAL A C 1
ATOM 897 O O . VAL A 1 110 ? 50.117 -1.318 -59.879 1.00 81.50 110 VAL A O 1
ATOM 900 N N . PRO A 1 111 ? 50.732 -2.319 -61.804 1.00 77.62 111 PRO A N 1
ATOM 901 C CA . PRO A 1 111 ? 52.064 -1.715 -61.846 1.00 77.62 111 PRO A CA 1
ATOM 902 C C . PRO A 1 111 ? 52.030 -0.191 -62.056 1.00 77.62 111 PRO A C 1
ATOM 904 O O . PRO A 1 111 ? 51.134 0.351 -62.716 1.00 77.62 111 PRO A O 1
ATOM 907 N N . GLU A 1 112 ? 53.038 0.510 -61.535 1.00 72.75 112 GLU A N 1
ATOM 908 C CA . GLU A 1 112 ? 53.312 1.907 -61.905 1.00 72.75 112 GLU A CA 1
ATOM 909 C C . GLU A 1 112 ? 53.851 1.977 -63.345 1.00 72.75 112 GLU A C 1
ATOM 911 O O . GLU A 1 112 ? 54.573 1.062 -63.745 1.00 72.75 112 GLU A O 1
ATOM 916 N N . PRO A 1 113 ? 53.519 3.005 -64.160 1.00 69.81 113 PRO A N 1
ATOM 917 C CA . PRO A 1 113 ? 52.862 4.289 -63.843 1.00 69.81 113 PRO A CA 1
ATOM 918 C C . PRO A 1 113 ? 51.319 4.289 -63.948 1.00 69.81 113 PRO A C 1
ATOM 920 O O . PRO A 1 113 ? 50.657 5.303 -63.700 1.00 69.81 113 PRO A O 1
ATOM 923 N N . HIS A 1 114 ? 50.710 3.166 -64.341 1.00 75.06 114 HIS A N 1
ATOM 924 C CA . HIS A 1 114 ? 49.267 3.087 -64.601 1.00 75.06 114 HIS A CA 1
ATOM 925 C C . HIS A 1 114 ? 48.414 3.178 -63.328 1.00 75.06 114 HIS A C 1
ATOM 927 O O . HIS A 1 114 ? 47.257 3.606 -63.386 1.00 75.06 114 HIS A O 1
ATOM 933 N N . ARG A 1 115 ? 48.964 2.802 -62.170 1.00 73.31 115 ARG A N 1
ATOM 934 C CA . ARG A 1 115 ? 48.297 2.925 -60.869 1.00 73.31 115 ARG A CA 1
ATOM 935 C C . ARG A 1 115 ? 48.148 4.389 -60.443 1.00 73.31 115 ARG A C 1
ATOM 937 O O . ARG A 1 115 ? 47.019 4.800 -60.161 1.00 73.31 115 ARG A O 1
ATOM 944 N N . SER A 1 116 ? 49.220 5.182 -60.493 1.00 72.06 116 SER A N 1
ATOM 945 C CA . SER A 1 116 ? 49.198 6.620 -60.169 1.00 72.06 116 SER A CA 1
ATOM 946 C C . SER A 1 116 ? 48.256 7.417 -61.078 1.00 72.06 116 SER A C 1
ATOM 948 O O . SER A 1 116 ? 47.402 8.163 -60.593 1.00 72.06 116 SER A O 1
ATOM 950 N N . GLY A 1 117 ? 48.306 7.178 -62.395 1.00 77.31 117 GLY A N 1
ATOM 951 C CA . GLY A 1 117 ? 47.391 7.828 -63.343 1.00 77.31 117 GLY A CA 1
ATOM 952 C C . GLY A 1 117 ? 45.915 7.501 -63.071 1.00 77.31 117 GLY A C 1
ATOM 953 O O . GLY A 1 117 ? 45.055 8.384 -63.083 1.00 77.31 117 GLY A O 1
ATOM 954 N N . ARG A 1 118 ? 45.596 6.241 -62.734 1.00 73.94 118 ARG A N 1
ATOM 955 C CA . ARG A 1 118 ? 44.224 5.842 -62.365 1.00 73.94 118 ARG A CA 1
ATOM 956 C C . ARG A 1 118 ? 43.773 6.436 -61.031 1.00 73.94 118 ARG A C 1
ATOM 958 O O . ARG A 1 118 ? 42.574 6.669 -60.873 1.00 73.94 118 ARG A O 1
ATOM 965 N N . GLN A 1 119 ? 44.673 6.663 -60.072 1.00 74.62 119 GLN A N 1
ATOM 966 C CA . GLN A 1 119 ? 44.330 7.291 -58.793 1.00 74.62 119 GLN A CA 1
ATOM 967 C C . GLN A 1 119 ? 43.935 8.759 -58.967 1.00 74.62 119 GLN A C 1
ATOM 969 O O . GLN A 1 119 ? 42.892 9.142 -58.439 1.00 74.62 119 GLN A O 1
ATOM 974 N N . ILE A 1 120 ? 44.678 9.529 -59.767 1.00 78.81 120 ILE A N 1
ATOM 975 C CA . ILE A 1 120 ? 44.373 10.942 -60.058 1.00 78.81 120 ILE A CA 1
ATOM 976 C C . ILE A 1 120 ? 42.998 11.060 -60.726 1.00 78.81 120 ILE A C 1
ATOM 978 O O . ILE A 1 120 ? 42.107 11.718 -60.195 1.00 78.81 120 ILE A O 1
ATOM 982 N N . ILE A 1 121 ? 42.751 10.289 -61.793 1.00 79.25 121 ILE A N 1
ATOM 983 C CA . ILE A 1 121 ? 41.453 10.282 -62.494 1.00 79.25 121 ILE A CA 1
ATOM 984 C C . ILE A 1 121 ? 40.308 9.875 -61.549 1.00 79.25 121 ILE A C 1
ATOM 986 O O . ILE A 1 121 ? 39.189 10.381 -61.636 1.00 79.25 121 ILE A O 1
ATOM 990 N N . ARG A 1 122 ? 40.546 8.934 -60.624 1.00 78.38 122 ARG A N 1
ATOM 991 C CA . ARG A 1 122 ? 39.538 8.530 -59.629 1.00 78.38 122 ARG A CA 1
ATOM 992 C C . ARG A 1 122 ? 39.294 9.609 -58.578 1.00 78.38 122 ARG A C 1
ATOM 994 O O . ARG A 1 122 ? 38.146 9.751 -58.162 1.00 78.38 122 ARG A O 1
ATOM 1001 N N . GLN A 1 123 ? 40.325 10.323 -58.133 1.00 80.75 123 GLN A N 1
ATOM 1002 C CA . GLN A 1 123 ? 40.197 11.441 -57.199 1.00 80.75 123 GLN A CA 1
ATOM 1003 C C . GLN A 1 123 ? 39.441 12.600 -57.848 1.00 80.75 123 GLN A C 1
ATOM 1005 O O . GLN A 1 123 ? 38.468 13.071 -57.269 1.00 80.75 123 GLN A O 1
ATOM 1010 N N . GLU A 1 124 ? 39.772 12.957 -59.087 1.00 83.62 124 GLU A N 1
ATOM 1011 C CA . GLU A 1 124 ? 39.033 13.955 -59.866 1.00 83.62 124 GLU A CA 1
ATOM 1012 C C . GLU A 1 124 ? 37.571 13.552 -60.056 1.00 83.62 124 GLU A C 1
ATOM 1014 O O . GLU A 1 124 ? 36.671 14.349 -59.811 1.00 83.62 124 GLU A O 1
ATOM 1019 N N . ARG A 1 125 ? 37.296 12.281 -60.387 1.00 83.00 125 ARG A N 1
ATOM 1020 C CA . ARG A 1 125 ? 35.920 11.762 -60.469 1.00 83.00 125 ARG A CA 1
ATOM 1021 C C . ARG A 1 125 ? 35.196 11.770 -59.122 1.00 83.00 125 ARG A C 1
ATOM 1023 O O . ARG A 1 125 ? 33.980 11.934 -59.105 1.00 83.00 125 ARG A O 1
ATOM 1030 N N . ARG A 1 126 ? 35.894 11.554 -58.001 1.00 81.81 126 ARG A N 1
ATOM 1031 C CA . ARG A 1 126 ? 35.315 11.634 -56.647 1.00 81.81 126 ARG A CA 1
ATOM 1032 C C . ARG A 1 126 ? 34.965 13.072 -56.293 1.00 81.81 126 ARG A C 1
ATOM 1034 O O . ARG A 1 126 ? 33.821 13.313 -55.936 1.00 81.81 126 ARG A O 1
ATOM 1041 N N . LEU A 1 127 ? 35.896 13.999 -56.494 1.00 82.75 127 LEU A N 1
ATOM 1042 C CA . LEU A 1 127 ? 35.686 15.431 -56.292 1.00 82.75 127 LEU A CA 1
ATOM 1043 C C . LEU A 1 127 ? 34.580 15.961 -57.210 1.00 82.75 127 LEU A C 1
ATOM 1045 O O . LEU A 1 127 ? 33.731 16.720 -56.765 1.00 82.75 127 LEU A O 1
ATOM 1049 N N . ALA A 1 128 ? 34.520 15.511 -58.465 1.00 85.44 128 ALA A N 1
ATOM 1050 C CA . ALA A 1 128 ? 33.437 15.848 -59.384 1.00 85.44 128 ALA A CA 1
ATOM 1051 C C . ALA A 1 128 ? 32.091 15.269 -58.928 1.00 85.44 128 ALA A C 1
ATOM 1053 O O . ALA A 1 128 ? 31.078 15.946 -59.034 1.00 85.44 128 ALA A O 1
ATOM 1054 N N . LYS A 1 129 ? 32.056 14.045 -58.382 1.00 85.56 129 LYS A N 1
ATOM 1055 C CA . LYS A 1 129 ? 30.832 13.456 -57.808 1.00 85.56 129 LYS A CA 1
ATOM 1056 C C . LYS A 1 129 ? 30.394 14.138 -56.514 1.00 85.56 129 LYS A C 1
ATOM 1058 O O . LYS A 1 129 ? 29.195 14.243 -56.289 1.00 85.56 129 LYS A O 1
ATOM 1063 N N . GLU A 1 130 ? 31.323 14.568 -55.667 1.00 82.06 130 GLU A N 1
ATOM 1064 C CA . GLU A 1 130 ? 31.023 15.346 -54.460 1.00 82.06 130 GLU A CA 1
ATOM 1065 C C . GLU A 1 130 ? 30.513 16.732 -54.825 1.00 82.06 130 GLU A C 1
ATOM 1067 O O . GLU A 1 130 ? 29.433 17.094 -54.376 1.00 82.06 130 GLU A O 1
ATOM 1072 N N . LYS A 1 131 ? 31.186 17.436 -55.741 1.00 83.81 131 LYS A N 1
ATOM 1073 C CA . LYS A 1 131 ? 30.695 18.695 -56.312 1.00 83.81 131 LYS A CA 1
ATOM 1074 C C . LYS A 1 131 ? 29.333 18.519 -56.974 1.00 83.81 131 LYS A C 1
ATOM 1076 O O . LYS A 1 131 ? 28.443 19.302 -56.702 1.00 83.81 131 LYS A O 1
ATOM 1081 N N . ALA A 1 132 ? 29.111 17.452 -57.741 1.00 84.12 132 ALA A N 1
ATOM 1082 C CA . ALA A 1 132 ? 27.808 17.156 -58.336 1.00 84.12 132 ALA A CA 1
ATOM 1083 C C . ALA A 1 132 ? 26.741 16.799 -57.288 1.00 84.12 132 ALA A C 1
ATOM 1085 O O . ALA A 1 132 ? 25.575 17.121 -57.481 1.00 84.12 132 ALA A O 1
ATOM 1086 N N . ARG A 1 133 ? 27.103 16.149 -56.173 1.00 83.44 133 ARG A N 1
ATOM 1087 C CA . ARG A 1 133 ? 26.195 15.897 -55.041 1.00 83.44 133 ARG A CA 1
ATOM 1088 C C . ARG A 1 133 ? 25.872 17.175 -54.283 1.00 83.44 133 ARG A C 1
ATOM 1090 O O . ARG A 1 133 ? 24.724 17.352 -53.897 1.00 83.44 133 ARG A O 1
ATOM 1097 N N . GLU A 1 134 ? 26.847 18.046 -54.065 1.00 78.06 134 GLU A N 1
ATOM 1098 C CA . GLU A 1 134 ? 26.632 19.365 -53.475 1.00 78.06 134 GLU A CA 1
ATOM 1099 C C . GLU A 1 134 ? 25.814 20.255 -54.398 1.00 78.06 134 GLU A C 1
ATOM 1101 O O . GLU A 1 134 ? 24.885 20.903 -53.944 1.00 78.06 134 GLU A O 1
ATOM 1106 N N . GLU A 1 135 ? 26.084 20.244 -55.697 1.00 79.00 135 GLU A N 1
ATOM 1107 C CA . GLU A 1 135 ? 25.283 20.931 -56.700 1.00 79.00 135 GLU A CA 1
ATOM 1108 C C . GLU A 1 135 ? 23.889 20.332 -56.815 1.00 79.00 135 GLU A C 1
ATOM 1110 O O . GLU A 1 135 ? 22.947 21.082 -56.994 1.00 79.00 135 GLU A O 1
ATOM 1115 N N . ALA A 1 136 ? 23.714 19.015 -56.688 1.00 79.44 136 ALA A N 1
ATOM 1116 C CA . ALA A 1 136 ? 22.395 18.388 -56.641 1.00 79.44 136 ALA A CA 1
ATOM 1117 C C . ALA A 1 136 ? 21.649 18.762 -55.356 1.00 79.44 136 ALA A C 1
ATOM 1119 O O . ALA A 1 136 ? 20.459 19.044 -55.413 1.00 79.44 136 ALA A O 1
ATOM 1120 N N . ARG A 1 137 ? 22.344 18.839 -54.213 1.00 75.00 137 ARG A N 1
ATOM 1121 C CA . ARG A 1 137 ? 21.792 19.378 -52.962 1.00 75.00 137 ARG A CA 1
ATOM 1122 C C . ARG A 1 137 ? 21.386 20.838 -53.137 1.00 75.00 137 ARG A C 1
ATOM 1124 O O . ARG A 1 137 ? 20.255 21.164 -52.826 1.00 75.00 137 ARG A O 1
ATOM 1131 N N . ARG A 1 138 ? 22.252 21.674 -53.716 1.00 68.69 138 ARG A N 1
ATOM 1132 C CA . ARG A 1 138 ? 21.979 23.087 -54.023 1.00 68.69 138 ARG A CA 1
ATOM 1133 C C . ARG A 1 138 ? 20.857 23.245 -55.048 1.00 68.69 138 ARG A C 1
ATOM 1135 O O . ARG A 1 138 ? 20.033 24.126 -54.894 1.00 68.69 138 ARG A O 1
ATOM 1142 N N . LYS A 1 139 ? 20.767 22.387 -56.067 1.00 69.00 139 LYS A N 1
ATOM 1143 C CA . LYS A 1 139 ? 19.679 22.374 -57.061 1.00 69.00 139 LYS A CA 1
ATOM 1144 C C . LYS A 1 139 ? 18.360 21.913 -56.449 1.00 69.00 139 LYS A C 1
ATOM 1146 O O . LYS A 1 139 ? 17.336 22.483 -56.791 1.00 69.00 139 LYS A O 1
ATOM 1151 N N . LEU A 1 140 ? 18.382 20.971 -55.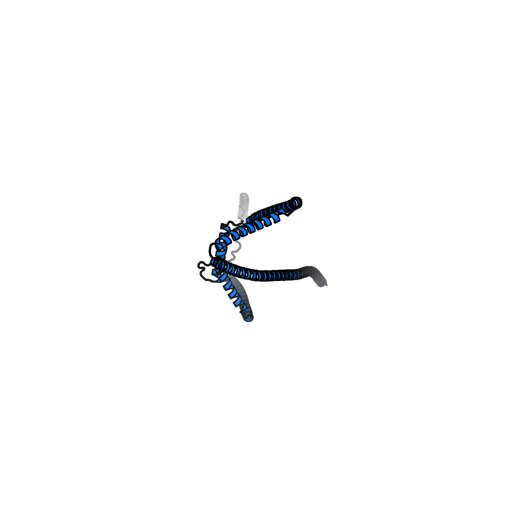506 1.00 58.19 140 LEU A N 1
ATOM 1152 C CA . LEU A 1 140 ? 17.223 20.633 -54.675 1.00 58.19 140 LEU A CA 1
ATOM 1153 C C . LEU A 1 140 ? 16.800 21.830 -53.801 1.00 58.19 140 LEU A C 1
ATOM 1155 O O . LEU A 1 140 ? 15.617 22.004 -53.545 1.00 58.19 140 LEU A O 1
ATOM 1159 N N . THR A 1 141 ? 17.746 22.690 -53.406 1.00 52.84 141 THR A N 1
ATOM 1160 C CA . THR A 1 141 ? 17.467 23.976 -52.743 1.00 52.84 141 THR A CA 1
ATOM 1161 C C . THR A 1 141 ? 16.974 25.066 -53.710 1.00 52.84 141 THR A C 1
ATOM 1163 O O . THR A 1 141 ? 16.216 25.924 -53.290 1.00 52.84 141 THR A O 1
ATOM 1166 N N . VAL A 1 142 ? 17.377 25.054 -54.988 1.00 55.62 142 VAL A N 1
ATOM 1167 C CA . VAL A 1 142 ? 17.149 26.152 -55.959 1.00 55.62 142 VAL A CA 1
ATOM 1168 C C . VAL A 1 142 ? 15.992 25.887 -56.946 1.00 55.62 142 VAL A C 1
ATOM 1170 O O . VAL A 1 142 ? 15.469 26.832 -57.524 1.00 55.62 142 VAL A O 1
ATOM 1173 N N . GLN A 1 143 ? 15.543 24.639 -57.144 1.00 47.50 143 GLN A N 1
ATOM 1174 C CA . GLN A 1 143 ? 14.400 24.310 -58.021 1.00 47.50 143 GLN A CA 1
ATOM 1175 C C . GLN A 1 143 ? 13.016 24.491 -57.376 1.00 47.50 143 GLN A C 1
ATOM 1177 O O . GLN A 1 143 ? 12.017 24.402 -58.090 1.00 47.50 143 GLN A O 1
ATOM 1182 N N . LEU A 1 144 ? 12.915 24.767 -56.072 1.00 46.72 144 LEU A N 1
ATOM 1183 C CA . LEU A 1 144 ? 11.649 25.254 -55.523 1.00 46.72 144 LEU A CA 1
ATOM 1184 C C . LEU A 1 144 ? 11.464 26.718 -55.958 1.00 46.72 144 LEU A C 1
ATOM 1186 O O . LEU A 1 144 ? 12.371 27.517 -55.725 1.00 46.72 144 LEU A O 1
ATOM 1190 N N . PRO A 1 145 ? 10.321 27.117 -56.551 1.00 48.59 145 PRO A N 1
ATOM 1191 C CA . PRO A 1 145 ? 10.026 28.527 -56.765 1.00 48.59 145 PRO A CA 1
ATOM 1192 C C . PRO A 1 145 ? 9.839 29.203 -55.394 1.00 48.59 145 PRO A C 1
ATOM 1194 O O . PRO A 1 145 ? 8.766 29.195 -54.794 1.00 48.59 145 PRO A O 1
ATOM 1197 N N . LEU A 1 146 ? 10.942 29.766 -54.902 1.00 48.72 146 LEU A N 1
ATOM 1198 C CA . LEU A 1 146 ? 11.160 30.384 -53.590 1.00 48.72 146 LEU A CA 1
ATOM 1199 C C . LEU A 1 146 ? 10.564 31.795 -53.437 1.00 48.72 146 LEU A C 1
ATOM 1201 O O . LEU A 1 146 ? 10.848 32.464 -52.455 1.00 48.72 146 LEU A O 1
ATOM 1205 N N . SER A 1 147 ? 9.750 32.265 -54.384 1.00 52.28 147 SER A N 1
ATOM 1206 C CA . SER A 1 147 ? 9.260 33.656 -54.376 1.00 52.28 147 SER A CA 1
ATOM 1207 C C . SER A 1 147 ? 7.739 33.802 -54.263 1.00 52.28 147 SER A C 1
ATOM 1209 O O . SER A 1 147 ? 7.246 34.914 -54.337 1.00 52.28 147 SER A O 1
ATOM 1211 N N . GLY A 1 148 ? 6.987 32.710 -54.102 1.00 49.78 148 GLY A N 1
ATOM 1212 C CA . GLY A 1 148 ? 5.536 32.783 -53.845 1.00 49.78 148 GLY A CA 1
ATOM 1213 C C . GLY A 1 148 ? 5.041 31.705 -52.884 1.00 49.78 148 GLY A C 1
ATOM 1214 O O . GLY A 1 148 ? 4.192 31.960 -52.041 1.00 49.78 148 GLY A O 1
ATOM 1215 N N . MET A 1 149 ? 5.645 30.513 -52.928 1.00 44.59 149 MET A N 1
ATOM 1216 C CA . MET A 1 149 ? 5.418 29.475 -51.918 1.00 44.59 149 MET A CA 1
ATOM 1217 C C . MET A 1 149 ? 6.223 29.708 -50.639 1.00 44.59 149 MET A C 1
ATOM 1219 O O . MET A 1 149 ? 5.784 29.288 -49.583 1.00 44.59 149 MET A O 1
ATOM 1223 N N . PHE A 1 150 ? 7.384 30.365 -50.709 1.00 46.00 150 PHE A N 1
ATOM 1224 C CA . PHE A 1 150 ? 8.202 30.644 -49.525 1.00 46.00 150 PHE A CA 1
ATOM 1225 C C . PHE A 1 150 ? 7.715 31.848 -48.727 1.00 46.00 150 PHE A C 1
ATOM 1227 O O . PHE A 1 150 ? 7.989 31.869 -47.545 1.00 46.00 150 PHE A O 1
ATOM 1234 N N . GLU A 1 151 ? 6.969 32.800 -49.290 1.00 49.31 151 GLU A N 1
ATOM 1235 C CA . GLU A 1 151 ? 6.301 33.815 -48.457 1.00 49.31 151 GLU A CA 1
ATOM 1236 C C . GLU A 1 151 ? 5.147 33.173 -47.683 1.00 49.31 151 GLU A C 1
ATOM 1238 O O . GLU A 1 151 ? 5.143 33.239 -46.466 1.00 49.31 151 GLU A O 1
ATOM 1243 N N . LEU A 1 152 ? 4.282 32.387 -48.334 1.00 49.12 152 LEU A N 1
ATOM 1244 C CA . LEU A 1 152 ? 3.201 31.665 -47.646 1.00 49.12 152 LEU A CA 1
ATOM 1245 C C . LEU A 1 152 ? 3.690 30.557 -46.694 1.00 49.12 152 LEU A C 1
ATOM 1247 O O . LEU A 1 152 ? 3.127 30.408 -45.614 1.00 49.12 152 LEU A O 1
ATOM 1251 N N . CYS A 1 153 ? 4.728 29.785 -47.045 1.00 50.69 153 CYS A N 1
ATOM 1252 C CA . CYS A 1 153 ? 5.311 28.785 -46.141 1.00 50.69 153 CYS A CA 1
ATOM 1253 C C . CYS A 1 153 ? 6.254 29.390 -45.106 1.00 50.69 153 CYS A C 1
ATOM 1255 O O . CYS A 1 153 ? 6.263 28.867 -44.009 1.00 50.69 153 CYS A O 1
ATOM 1257 N N . ALA A 1 154 ? 7.018 30.454 -45.373 1.00 57.03 154 ALA A N 1
ATOM 1258 C CA . ALA A 1 154 ? 7.814 31.091 -44.320 1.00 57.03 154 ALA A CA 1
ATOM 1259 C C . ALA A 1 154 ? 6.935 31.924 -43.388 1.00 57.03 154 ALA A C 1
ATOM 1261 O O . ALA A 1 154 ? 7.250 32.003 -42.213 1.00 57.03 154 ALA A O 1
ATOM 1262 N N . GLU A 1 155 ? 5.820 32.495 -43.850 1.00 58.97 155 GLU A N 1
ATOM 1263 C CA . GLU A 1 155 ? 4.794 33.066 -42.971 1.00 58.97 155 GLU A CA 1
ATOM 1264 C C . GLU A 1 155 ? 4.070 31.967 -42.194 1.00 58.97 155 GLU A C 1
ATOM 1266 O O . GLU A 1 155 ? 3.861 32.118 -40.995 1.00 58.97 155 GLU A O 1
ATOM 1271 N N . ALA A 1 156 ? 3.747 30.828 -42.818 1.00 64.38 156 ALA A N 1
ATOM 1272 C CA . ALA A 1 156 ? 3.180 29.690 -42.101 1.00 64.38 156 ALA A CA 1
ATOM 1273 C C . ALA A 1 156 ? 4.176 29.111 -41.084 1.00 64.38 156 ALA A C 1
ATOM 1275 O O . ALA A 1 156 ? 3.797 28.936 -39.933 1.00 64.38 156 ALA A O 1
ATOM 1276 N N . ASP A 1 157 ? 5.436 28.891 -41.448 1.00 68.94 157 ASP A N 1
ATOM 1277 C CA . ASP A 1 157 ? 6.497 28.356 -40.592 1.00 68.94 157 ASP A CA 1
ATOM 1278 C C . ASP A 1 157 ? 6.911 29.366 -39.517 1.00 68.94 157 ASP A C 1
ATOM 1280 O O . ASP A 1 157 ? 7.110 28.961 -38.377 1.00 68.94 157 ASP A O 1
ATOM 1284 N N . ASN A 1 158 ? 6.949 30.674 -39.812 1.00 68.81 158 ASN A N 1
ATOM 1285 C CA . ASN A 1 158 ? 7.100 31.717 -38.792 1.00 68.81 158 ASN A CA 1
ATOM 1286 C C . ASN A 1 158 ? 5.878 31.758 -37.878 1.00 68.81 158 ASN A C 1
ATOM 1288 O O . ASN A 1 158 ? 6.060 31.837 -36.676 1.00 68.81 158 ASN A O 1
ATOM 1292 N N . SER A 1 159 ? 4.651 31.603 -38.385 1.00 76.00 159 SER A N 1
ATOM 1293 C CA . SER A 1 159 ? 3.457 31.523 -37.531 1.00 76.00 159 SER A CA 1
ATOM 1294 C C . SER A 1 159 ? 3.437 30.248 -36.681 1.00 76.00 159 SER A C 1
ATOM 1296 O O . SER A 1 159 ? 2.910 30.255 -35.574 1.00 76.00 159 SER A O 1
ATOM 1298 N N . VAL A 1 160 ? 4.002 29.141 -37.180 1.00 81.31 160 VAL A N 1
ATOM 1299 C CA . VAL A 1 160 ? 4.172 27.880 -36.445 1.00 81.31 160 VAL A CA 1
ATOM 1300 C C . VAL A 1 160 ? 5.256 28.043 -35.387 1.00 81.31 160 VAL A C 1
ATOM 1302 O O . VAL A 1 160 ? 5.040 27.634 -34.253 1.00 81.31 160 VAL A O 1
ATOM 1305 N N . LEU A 1 161 ? 6.384 28.677 -35.712 1.00 81.88 161 LEU A N 1
ATOM 1306 C CA . LEU A 1 161 ? 7.438 28.995 -34.749 1.00 81.88 161 LEU A CA 1
ATOM 1307 C C . LEU A 1 161 ? 6.949 29.980 -33.692 1.00 81.88 161 LEU A C 1
ATOM 1309 O O . LEU A 1 161 ? 7.243 29.793 -32.519 1.00 81.88 161 LEU A O 1
ATOM 1313 N N . GLU A 1 162 ? 6.188 30.998 -34.078 1.00 84.25 162 GLU A N 1
ATOM 1314 C CA . GLU A 1 162 ? 5.585 31.963 -33.166 1.00 84.25 162 GLU A CA 1
ATOM 1315 C C . GLU A 1 162 ? 4.545 31.292 -32.273 1.00 84.25 162 GLU A C 1
ATOM 1317 O O . GLU A 1 162 ? 4.563 31.529 -31.067 1.00 84.25 162 GLU A O 1
ATOM 1322 N N . ARG A 1 163 ? 3.709 30.394 -32.816 1.00 85.75 163 ARG A N 1
ATOM 1323 C CA . ARG A 1 163 ? 2.790 29.565 -32.022 1.00 85.75 163 ARG A CA 1
ATOM 1324 C C . ARG A 1 163 ? 3.536 28.645 -31.068 1.00 85.75 163 ARG A C 1
ATOM 1326 O O . ARG A 1 163 ? 3.236 28.673 -29.886 1.00 85.75 163 ARG A O 1
ATOM 1333 N N . HIS A 1 164 ? 4.556 27.919 -31.517 1.00 85.94 164 HIS A N 1
ATOM 1334 C CA . HIS A 1 164 ? 5.367 27.075 -30.637 1.00 85.94 164 HIS A CA 1
ATOM 1335 C C . HIS A 1 164 ? 6.136 27.884 -29.596 1.00 85.94 164 HIS A C 1
ATOM 1337 O O . HIS A 1 164 ? 6.305 27.442 -28.468 1.00 85.94 164 HIS A O 1
ATOM 1343 N N . HIS A 1 165 ? 6.585 29.086 -29.933 1.00 89.69 165 HIS A N 1
ATOM 1344 C CA . HIS A 1 165 ? 7.243 29.976 -28.990 1.00 89.69 165 HIS A CA 1
ATOM 1345 C C . HIS A 1 165 ? 6.249 30.549 -27.969 1.00 89.69 165 HIS A C 1
ATOM 1347 O O . HIS A 1 165 ? 6.600 30.703 -26.802 1.00 89.69 165 HIS A O 1
ATOM 1353 N N . GLN A 1 166 ? 5.008 30.835 -28.371 1.00 91.06 166 GLN A N 1
ATOM 1354 C CA . GLN A 1 166 ? 3.918 31.197 -27.459 1.00 91.06 166 GLN A CA 1
ATOM 1355 C C . GLN A 1 166 ? 3.514 30.012 -26.571 1.00 91.06 166 GLN A C 1
ATOM 1357 O O . GLN A 1 166 ? 3.396 30.190 -25.365 1.00 91.06 166 GLN A O 1
ATOM 1362 N N . GLU A 1 167 ? 3.395 28.805 -27.125 1.00 90.19 167 GLU A N 1
ATOM 1363 C CA . GLU A 1 167 ? 3.119 27.564 -26.388 1.00 90.19 167 GLU A CA 1
ATOM 1364 C C . GLU A 1 167 ? 4.233 27.242 -25.392 1.00 90.19 167 GLU A C 1
ATOM 1366 O O . GLU A 1 167 ? 3.951 26.934 -24.241 1.00 90.19 167 GLU A O 1
ATOM 1371 N N . LEU A 1 168 ? 5.503 27.358 -25.791 1.00 89.06 168 LEU A N 1
ATOM 1372 C CA . LEU A 1 168 ? 6.642 27.160 -24.895 1.00 89.06 168 LEU A CA 1
ATOM 1373 C C . LEU A 1 168 ? 6.691 28.236 -23.812 1.00 89.06 168 LEU A C 1
ATOM 1375 O O . LEU A 1 168 ? 6.994 27.916 -22.669 1.00 89.06 168 LEU A O 1
ATOM 1379 N N . LYS A 1 169 ? 6.361 29.493 -24.128 1.00 92.50 169 LYS A N 1
ATOM 1380 C CA . LYS A 1 169 ? 6.251 30.560 -23.124 1.00 92.50 169 LYS A CA 1
ATOM 1381 C C . LYS A 1 169 ? 5.126 30.304 -22.132 1.00 92.50 169 LYS A C 1
ATOM 1383 O O . LYS A 1 169 ? 5.346 30.479 -20.939 1.00 92.50 169 LYS A O 1
ATOM 1388 N N . GLU A 1 170 ? 3.958 29.879 -22.601 1.00 91.25 170 GLU A N 1
ATOM 1389 C CA . GLU A 1 170 ? 2.836 29.553 -21.722 1.00 91.25 170 GLU A CA 1
ATOM 1390 C C . GLU A 1 170 ? 3.134 28.289 -20.912 1.00 91.25 170 GLU A C 1
ATOM 1392 O O . GLU A 1 170 ? 2.856 28.251 -19.722 1.00 91.25 170 GLU A O 1
ATOM 1397 N N . SER A 1 171 ? 3.801 27.291 -21.496 1.00 87.56 171 SER A N 1
ATOM 1398 C CA . SER A 1 171 ? 4.238 26.094 -20.777 1.00 87.56 171 SER A CA 1
ATOM 1399 C C . SER A 1 171 ? 5.293 26.422 -19.723 1.00 87.56 171 SER A C 1
ATOM 1401 O O . SER A 1 171 ? 5.197 25.905 -18.620 1.00 87.56 171 SER A O 1
ATOM 1403 N N . ILE A 1 172 ? 6.258 27.304 -20.013 1.00 91.38 172 ILE A N 1
ATOM 1404 C CA . ILE A 1 172 ? 7.217 27.808 -19.017 1.00 91.38 172 ILE A CA 1
ATOM 1405 C C . ILE A 1 172 ? 6.476 28.567 -17.920 1.00 91.38 172 ILE A C 1
ATOM 1407 O O . ILE A 1 172 ? 6.731 28.323 -16.750 1.00 91.38 172 ILE A O 1
ATOM 1411 N N . ARG A 1 173 ? 5.529 29.441 -18.271 1.00 94.06 173 ARG A N 1
ATOM 1412 C CA . ARG A 1 173 ? 4.745 30.201 -17.295 1.00 94.06 173 ARG A CA 1
ATOM 1413 C C . ARG A 1 173 ? 3.904 29.289 -16.401 1.00 94.06 173 ARG A C 1
ATOM 1415 O O . ARG A 1 173 ? 3.900 29.488 -15.194 1.00 94.06 173 ARG A O 1
ATOM 1422 N N . VAL A 1 174 ? 3.231 28.289 -16.967 1.00 90.06 174 VAL A N 1
ATOM 1423 C CA . VAL A 1 174 ? 2.463 27.285 -16.221 1.00 90.06 174 VAL A CA 1
ATOM 1424 C C . VAL A 1 174 ? 3.390 26.439 -15.351 1.00 90.06 174 VAL A C 1
ATOM 1426 O O . VAL A 1 174 ? 3.035 26.141 -14.220 1.00 90.06 174 VAL A O 1
ATOM 1429 N N . GLU A 1 175 ? 4.582 26.072 -15.822 1.00 84.12 175 GLU A N 1
ATOM 1430 C CA . GLU A 1 175 ? 5.566 25.337 -15.016 1.00 84.12 175 GLU A CA 1
ATOM 1431 C C . GLU A 1 175 ? 6.175 26.214 -13.907 1.00 84.12 175 GLU A C 1
ATOM 1433 O O . GLU A 1 175 ? 6.474 25.721 -12.823 1.00 84.12 175 GLU A O 1
ATOM 1438 N N . GLU A 1 176 ? 6.328 27.521 -14.138 1.00 85.44 176 GLU A N 1
ATOM 1439 C CA . GLU A 1 176 ? 6.748 28.510 -13.143 1.00 85.44 176 GLU A CA 1
ATOM 1440 C C . GLU A 1 176 ? 5.645 28.793 -12.117 1.00 85.44 176 GLU A C 1
ATOM 1442 O O . GLU A 1 176 ? 5.949 28.912 -10.935 1.00 85.44 176 GLU A O 1
ATOM 1447 N N . GLU A 1 177 ? 4.380 28.894 -12.533 1.00 85.12 177 GLU A N 1
ATOM 1448 C CA . GLU A 1 177 ? 3.215 28.986 -11.642 1.00 85.12 177 GLU A CA 1
ATOM 1449 C C . GLU A 1 177 ? 3.074 27.693 -10.835 1.00 85.12 177 GLU A C 1
ATOM 1451 O O . GLU A 1 177 ? 3.047 27.761 -9.614 1.00 85.12 177 GLU A O 1
ATOM 1456 N N . LYS A 1 178 ? 3.173 26.514 -11.462 1.00 83.00 178 LYS A N 1
ATOM 1457 C CA . LYS A 1 178 ? 3.249 25.224 -10.758 1.00 83.00 178 LYS A CA 1
ATOM 1458 C C . LYS A 1 178 ? 4.457 25.129 -9.840 1.00 83.00 178 LYS A C 1
ATOM 1460 O O . LYS A 1 178 ? 4.336 24.544 -8.778 1.00 83.00 178 LYS A O 1
ATOM 1465 N N . SER A 1 179 ? 5.615 25.677 -10.207 1.00 74.75 179 SER A N 1
ATOM 1466 C CA . SER A 1 179 ? 6.796 25.704 -9.332 1.00 74.75 179 SER A CA 1
ATOM 1467 C C . SER A 1 179 ? 6.605 26.666 -8.166 1.00 74.75 179 SER A C 1
ATOM 1469 O O . SER A 1 179 ? 7.097 26.390 -7.078 1.00 74.75 179 SER A O 1
ATOM 1471 N N . LYS A 1 180 ? 5.877 27.773 -8.354 1.00 78.62 180 LYS A N 1
ATOM 1472 C CA . LYS A 1 180 ? 5.482 28.688 -7.275 1.00 78.62 180 LYS A CA 1
ATOM 1473 C C . LYS A 1 180 ? 4.445 28.032 -6.366 1.00 78.62 180 LYS A C 1
ATOM 1475 O O . LYS A 1 180 ? 4.649 28.033 -5.159 1.00 78.62 180 LYS A O 1
ATOM 1480 N N . ASP A 1 181 ? 3.430 27.380 -6.917 1.00 72.62 181 ASP A N 1
ATOM 1481 C CA . ASP A 1 181 ? 2.427 26.610 -6.175 1.00 72.62 181 ASP A CA 1
ATOM 1482 C C . ASP A 1 181 ? 3.066 25.425 -5.446 1.00 72.62 181 ASP A C 1
ATOM 1484 O O . ASP A 1 181 ? 2.759 25.171 -4.284 1.00 72.62 181 ASP A O 1
ATOM 1488 N N . PHE A 1 182 ? 4.023 24.742 -6.081 1.00 65.00 182 PHE A N 1
ATOM 1489 C CA . PHE A 1 182 ? 4.837 23.700 -5.462 1.00 65.00 182 PHE A CA 1
ATOM 1490 C C . PHE A 1 182 ? 5.783 24.279 -4.414 1.00 65.00 182 PHE A C 1
ATOM 1492 O O . PHE A 1 182 ? 6.045 23.627 -3.417 1.00 65.00 182 PHE A O 1
ATOM 1499 N N . SER A 1 183 ? 6.273 25.511 -4.575 1.00 62.56 183 SER A N 1
ATOM 1500 C CA . SER A 1 183 ? 7.060 26.183 -3.539 1.00 62.56 183 SER A CA 1
ATOM 1501 C C . SER A 1 183 ? 6.203 26.560 -2.337 1.00 62.56 183 SER A C 1
ATOM 1503 O O . SER A 1 183 ? 6.672 26.383 -1.225 1.00 62.56 183 SER A O 1
ATOM 1505 N N . VAL A 1 184 ? 4.950 26.983 -2.537 1.00 60.22 184 VAL A N 1
ATOM 1506 C CA . VAL A 1 184 ? 3.996 27.323 -1.470 1.00 60.22 184 VAL A CA 1
ATOM 1507 C C . VAL A 1 184 ? 3.505 26.058 -0.760 1.00 60.22 184 VAL A C 1
ATOM 1509 O O . VAL A 1 184 ? 3.559 25.987 0.459 1.00 60.22 184 VAL A O 1
ATOM 1512 N N . THR A 1 185 ? 3.158 25.000 -1.495 1.00 56.78 185 THR A N 1
ATOM 1513 C CA . THR A 1 185 ? 2.802 23.693 -0.903 1.00 56.78 185 THR A CA 1
ATOM 1514 C C . THR A 1 185 ? 4.008 22.965 -0.308 1.00 56.78 185 THR A C 1
ATOM 1516 O O . THR A 1 185 ? 3.888 22.289 0.712 1.00 56.78 185 THR A O 1
ATOM 1519 N N . SER A 1 186 ? 5.208 23.138 -0.868 1.00 55.47 186 SER A N 1
ATOM 1520 C CA . SER A 1 186 ? 6.448 22.730 -0.208 1.00 55.47 186 SER A CA 1
ATOM 1521 C C . SER A 1 186 ? 6.708 23.588 1.018 1.00 55.47 186 SER A C 1
ATOM 1523 O O . SER A 1 186 ? 7.274 23.063 1.959 1.00 55.47 186 SER A O 1
ATOM 1525 N N . GLN A 1 187 ? 6.322 24.861 1.057 1.00 53.94 187 GLN A N 1
ATOM 1526 C CA . GLN A 1 187 ? 6.431 25.710 2.245 1.00 53.94 187 GLN A CA 1
ATOM 1527 C C . GLN A 1 187 ? 5.469 25.235 3.344 1.00 53.94 187 GLN A C 1
ATOM 1529 O O . GLN A 1 187 ? 5.860 25.218 4.509 1.00 53.94 187 GLN A O 1
ATOM 1534 N N . ASP A 1 188 ? 4.300 24.710 2.965 1.00 55.91 188 ASP A N 1
ATOM 1535 C CA . ASP A 1 188 ? 3.377 24.000 3.861 1.00 55.91 188 ASP A CA 1
ATOM 1536 C C . ASP A 1 188 ? 3.952 22.648 4.346 1.00 55.91 188 ASP A C 1
ATOM 1538 O O . ASP A 1 188 ? 3.681 22.219 5.467 1.00 55.91 188 ASP A O 1
ATOM 1542 N N . PHE A 1 189 ? 4.815 21.995 3.553 1.00 50.31 189 PHE A N 1
ATOM 1543 C CA . PHE A 1 189 ? 5.564 20.785 3.948 1.00 50.31 189 PHE A CA 1
ATOM 1544 C C . PHE A 1 189 ? 6.894 21.088 4.684 1.00 50.31 189 PHE A C 1
ATOM 1546 O O . PHE A 1 189 ? 7.426 20.245 5.408 1.00 50.31 189 PHE A O 1
ATOM 1553 N N . VAL A 1 190 ? 7.423 22.310 4.550 1.00 49.66 190 VAL A N 1
ATOM 1554 C CA . VAL A 1 190 ? 8.644 22.852 5.187 1.00 49.66 190 VAL A CA 1
ATOM 1555 C C . VAL A 1 190 ? 8.277 23.568 6.501 1.00 49.66 190 VAL A C 1
ATOM 1557 O O . VAL A 1 190 ? 8.976 24.450 6.984 1.00 49.66 190 VAL A O 1
ATOM 1560 N N . GLY A 1 191 ? 7.194 23.138 7.154 1.00 51.00 191 GLY A N 1
ATOM 1561 C CA . GLY A 1 191 ? 6.905 23.484 8.551 1.00 51.00 191 GLY A CA 1
ATOM 1562 C C . GLY A 1 191 ? 7.835 22.801 9.566 1.00 51.00 191 GLY A C 1
ATOM 1563 O O . GLY A 1 191 ? 7.851 23.181 10.733 1.00 51.00 191 GLY A O 1
ATOM 1564 N N . PHE A 1 192 ? 8.640 21.819 9.144 1.00 52.72 192 PHE A N 1
ATOM 1565 C CA . PHE A 1 192 ? 9.676 21.225 9.986 1.00 52.72 192 PHE A CA 1
ATOM 1566 C C . PHE A 1 192 ? 11.059 21.630 9.484 1.00 52.72 192 PHE A C 1
ATOM 1568 O O . PHE A 1 192 ? 11.523 21.173 8.439 1.00 52.72 192 PHE A O 1
ATOM 1575 N N . GLU A 1 193 ? 11.755 22.452 10.268 1.00 64.19 193 GLU A N 1
ATOM 1576 C CA . GLU A 1 193 ? 13.201 22.608 10.139 1.00 64.19 193 GLU A CA 1
ATOM 1577 C C . GLU A 1 193 ? 13.859 21.216 10.093 1.00 64.19 193 GLU A C 1
ATOM 1579 O O . GLU A 1 193 ? 13.416 20.305 10.794 1.00 64.19 193 GLU A O 1
ATOM 1584 N N . LYS A 1 194 ? 14.945 21.030 9.326 1.00 67.31 194 LYS A N 1
ATOM 1585 C CA . LYS A 1 194 ? 15.686 19.746 9.289 1.00 67.31 194 LYS A CA 1
ATOM 1586 C C . LYS A 1 194 ? 15.998 19.207 10.692 1.00 67.31 194 LYS A C 1
ATOM 1588 O O . LYS A 1 194 ? 15.893 18.011 10.930 1.00 67.31 194 LYS A O 1
ATOM 1593 N N . LYS A 1 195 ? 16.282 20.109 11.637 1.00 72.62 195 LYS A N 1
ATOM 1594 C CA . LYS A 1 195 ? 16.484 19.793 13.058 1.00 72.62 195 LYS A CA 1
ATOM 1595 C C . LYS A 1 195 ? 15.235 19.221 13.738 1.00 72.62 195 LYS A C 1
ATOM 1597 O O . LYS A 1 195 ? 15.348 18.320 14.558 1.00 72.62 195 LYS A O 1
ATOM 1602 N N . GLY A 1 196 ? 14.052 19.730 13.399 1.00 74.50 196 GLY A N 1
ATOM 1603 C CA . GLY A 1 196 ? 12.774 19.205 13.880 1.00 74.50 196 GLY A CA 1
ATOM 1604 C C . GLY A 1 196 ? 12.470 17.820 13.311 1.00 74.50 196 GLY A C 1
ATOM 1605 O O . GLY A 1 196 ? 12.036 16.943 14.049 1.00 74.50 196 GLY A O 1
ATOM 1606 N N . GLN A 1 197 ? 12.770 17.586 12.030 1.00 78.06 197 GLN A N 1
ATOM 1607 C CA . GLN A 1 197 ? 12.629 16.255 11.425 1.00 78.06 197 GLN A CA 1
ATOM 1608 C C . GLN A 1 197 ? 13.580 15.235 12.068 1.00 78.06 197 GLN A C 1
ATOM 1610 O O . GLN A 1 197 ? 13.165 14.124 12.385 1.00 78.06 197 GLN A O 1
ATOM 1615 N N . GLU A 1 198 ? 14.835 15.618 12.318 1.00 83.12 198 GLU A N 1
ATOM 1616 C CA . GLU A 1 198 ? 15.808 14.780 13.030 1.00 83.12 198 GLU A CA 1
ATOM 1617 C C . GLU A 1 198 ? 15.354 14.460 14.463 1.00 83.12 198 GLU A C 1
ATOM 1619 O O . GLU A 1 198 ? 15.468 13.311 14.891 1.00 83.12 198 GLU A O 1
ATOM 1624 N N . ALA A 1 199 ? 14.770 15.429 15.178 1.00 87.50 199 ALA A N 1
ATOM 1625 C CA . ALA A 1 199 ? 14.225 15.214 16.518 1.00 87.50 199 ALA A CA 1
ATOM 1626 C C . ALA A 1 199 ? 13.064 14.204 16.522 1.00 87.50 199 ALA A C 1
ATOM 1628 O O . ALA A 1 199 ? 13.063 13.282 17.336 1.00 87.50 199 ALA A O 1
ATOM 1629 N N . VAL A 1 200 ? 12.125 14.321 15.576 1.00 87.88 200 VAL A N 1
ATOM 1630 C CA . VAL A 1 200 ? 11.006 13.372 15.431 1.00 87.88 200 VAL A CA 1
ATOM 1631 C C . VAL A 1 200 ? 11.514 11.974 15.076 1.00 87.88 200 VAL A C 1
ATOM 1633 O O . VAL A 1 200 ? 11.062 10.983 15.645 1.00 87.88 200 VAL A O 1
ATOM 1636 N N . LEU A 1 201 ? 12.489 11.864 14.169 1.00 89.81 201 LEU A N 1
ATOM 1637 C CA . LEU A 1 201 ? 13.087 10.572 13.819 1.00 89.81 201 LEU A CA 1
ATOM 1638 C C . LEU A 1 201 ? 13.801 9.925 15.011 1.00 89.81 201 LEU A C 1
ATOM 1640 O O . LEU A 1 201 ? 13.741 8.705 15.175 1.00 89.81 201 LEU A O 1
ATOM 1644 N N . GLN A 1 202 ? 14.447 10.727 15.857 1.00 89.69 202 GLN A N 1
ATOM 1645 C CA . GLN A 1 202 ? 15.091 10.248 17.074 1.00 89.69 202 GLN A CA 1
ATOM 1646 C C . GLN A 1 202 ? 14.069 9.814 18.135 1.00 89.69 202 GLN A C 1
ATOM 1648 O O . GLN A 1 202 ? 14.254 8.779 18.772 1.00 89.69 202 GLN A O 1
ATOM 1653 N N . GLU A 1 203 ? 12.967 10.549 18.290 1.00 93.31 203 GLU A N 1
ATOM 1654 C CA . GLU A 1 203 ? 11.850 10.173 19.164 1.00 93.31 203 GLU A CA 1
ATOM 1655 C C . GLU A 1 203 ? 11.209 8.850 18.722 1.00 93.31 203 GLU A C 1
ATOM 1657 O O . GLU A 1 203 ? 11.044 7.935 19.532 1.00 93.31 203 GLU A O 1
ATOM 1662 N N . LEU A 1 204 ? 10.947 8.698 17.421 1.00 93.38 204 LEU A N 1
ATOM 1663 C CA . LEU A 1 204 ? 10.446 7.451 16.843 1.00 93.38 204 LEU A CA 1
ATOM 1664 C C . LEU A 1 204 ? 11.423 6.293 17.064 1.00 93.38 204 LEU A C 1
ATOM 1666 O O . LEU A 1 204 ? 11.002 5.203 17.445 1.00 93.38 204 LEU A O 1
ATOM 1670 N N . HIS A 1 205 ? 12.726 6.517 16.868 1.00 92.38 205 HIS A N 1
ATOM 1671 C CA . HIS A 1 205 ? 13.747 5.503 17.138 1.00 92.38 205 HIS A CA 1
ATOM 1672 C C . HIS A 1 205 ? 13.735 5.058 18.609 1.00 92.38 205 HIS A C 1
ATOM 1674 O O . HIS A 1 205 ? 13.773 3.858 18.886 1.00 92.38 205 HIS A O 1
ATOM 1680 N N . ASN A 1 206 ? 13.607 6.002 19.548 1.00 91.19 206 ASN A N 1
ATOM 1681 C CA . ASN A 1 206 ? 13.516 5.698 20.976 1.00 91.19 206 ASN A CA 1
ATOM 1682 C C . ASN A 1 206 ? 12.270 4.862 21.297 1.00 91.19 206 ASN A C 1
ATOM 1684 O O . ASN A 1 206 ? 12.384 3.851 21.992 1.00 91.19 206 ASN A O 1
ATOM 1688 N N . HIS A 1 207 ? 11.108 5.235 20.752 1.00 94.06 207 HIS A N 1
ATOM 1689 C CA . HIS A 1 207 ? 9.860 4.504 20.976 1.00 94.06 207 HIS A CA 1
ATOM 1690 C C . HIS A 1 207 ? 9.908 3.082 20.398 1.00 94.06 207 HIS A C 1
ATOM 1692 O O . HIS A 1 207 ? 9.532 2.118 21.064 1.00 94.06 207 HIS A O 1
ATOM 1698 N N . ILE A 1 208 ? 10.452 2.925 19.187 1.00 93.25 208 ILE A N 1
ATOM 1699 C CA . ILE A 1 208 ? 10.686 1.608 18.577 1.00 93.25 208 ILE A CA 1
ATOM 1700 C C . ILE A 1 208 ? 11.610 0.765 19.469 1.00 93.25 208 ILE A C 1
ATOM 1702 O O . ILE A 1 208 ? 11.345 -0.420 19.679 1.00 93.25 208 ILE A O 1
ATOM 1706 N N . GLY A 1 209 ? 12.656 1.368 20.041 1.00 89.62 209 GLY A N 1
ATOM 1707 C CA . GLY A 1 209 ? 13.554 0.700 20.985 1.00 89.62 209 GLY A CA 1
ATOM 1708 C C . GLY A 1 209 ? 12.860 0.252 22.279 1.00 89.62 209 GLY A C 1
ATOM 1709 O O . GLY A 1 209 ? 13.111 -0.848 22.768 1.00 89.62 209 GLY A O 1
ATOM 1710 N N . GLU A 1 210 ? 11.947 1.053 22.832 1.00 90.25 210 GLU A N 1
ATOM 1711 C CA . GLU A 1 210 ? 11.148 0.668 24.008 1.00 90.25 210 GLU A CA 1
ATOM 1712 C C . GLU A 1 210 ? 10.245 -0.541 23.730 1.00 90.25 210 GLU A C 1
ATOM 1714 O O . GLU A 1 210 ? 10.200 -1.492 24.523 1.00 90.25 210 GLU A O 1
ATOM 1719 N N . VAL A 1 211 ? 9.556 -0.531 22.585 1.00 91.75 211 VAL A N 1
ATOM 1720 C CA . VAL A 1 211 ? 8.712 -1.650 22.143 1.00 91.75 211 VAL A CA 1
ATOM 1721 C C . VAL A 1 211 ? 9.560 -2.899 21.919 1.00 91.75 211 VAL A C 1
ATOM 1723 O O . VAL A 1 211 ? 9.218 -3.971 22.419 1.00 91.75 211 VAL A O 1
ATOM 1726 N N . TYR A 1 212 ? 10.705 -2.770 21.248 1.00 92.00 212 TYR A N 1
ATOM 1727 C CA . TYR A 1 212 ? 11.631 -3.878 21.026 1.00 92.00 212 TYR A CA 1
ATOM 1728 C C . TYR A 1 212 ? 12.114 -4.489 22.354 1.00 92.00 212 TYR A C 1
ATOM 1730 O O . TYR A 1 212 ? 12.018 -5.705 22.543 1.00 92.00 212 TYR A O 1
ATOM 1738 N N . ARG A 1 213 ? 12.531 -3.669 23.330 1.00 89.25 213 ARG A N 1
ATOM 1739 C CA . ARG A 1 213 ? 12.939 -4.152 24.663 1.00 89.25 213 ARG A CA 1
ATOM 1740 C C . ARG A 1 213 ? 11.822 -4.893 25.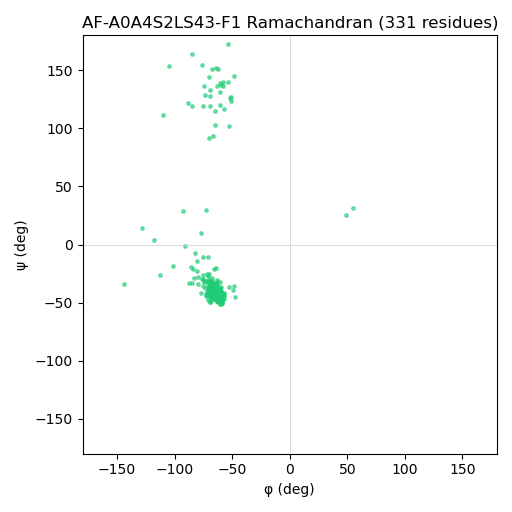391 1.00 89.25 213 ARG A C 1
ATOM 1742 O O . ARG A 1 213 ? 12.079 -5.928 26.005 1.00 89.25 213 ARG A O 1
ATOM 1749 N N . THR A 1 214 ? 10.589 -4.403 25.290 1.00 88.12 214 THR A N 1
ATOM 1750 C CA . THR A 1 214 ? 9.426 -5.016 25.947 1.00 88.12 214 THR A CA 1
ATOM 1751 C C . THR A 1 214 ? 9.030 -6.343 25.293 1.00 88.12 214 THR A C 1
ATOM 1753 O O . THR A 1 214 ? 8.743 -7.319 25.988 1.00 88.12 214 THR A O 1
ATOM 1756 N N . CYS A 1 215 ? 9.024 -6.396 23.960 1.00 87.38 215 CYS A N 1
ATOM 1757 C CA . CYS A 1 215 ? 8.520 -7.539 23.197 1.00 87.38 215 CYS A CA 1
ATOM 1758 C C . CYS A 1 215 ? 9.569 -8.635 22.947 1.00 87.38 215 CYS A C 1
ATOM 1760 O O . CYS A 1 215 ? 9.210 -9.813 22.880 1.00 87.38 215 CYS A O 1
ATOM 1762 N N . ILE A 1 216 ? 10.845 -8.270 22.779 1.00 85.19 216 ILE A N 1
ATOM 1763 C CA . ILE A 1 216 ? 11.915 -9.175 22.322 1.00 85.19 216 ILE A CA 1
ATOM 1764 C C . ILE A 1 216 ? 12.955 -9.449 23.419 1.00 85.19 216 ILE A C 1
ATOM 1766 O O . ILE A 1 216 ? 13.546 -10.529 23.415 1.00 85.19 216 ILE A O 1
ATOM 1770 N N . GLN A 1 217 ? 13.141 -8.535 24.383 1.00 80.19 217 GLN A N 1
ATOM 1771 C CA . GLN A 1 217 ? 14.062 -8.684 25.528 1.00 80.19 217 GLN A CA 1
ATOM 1772 C C . GLN A 1 217 ? 15.520 -9.007 25.131 1.00 80.19 217 GLN A C 1
ATOM 1774 O O . GLN A 1 217 ? 16.242 -9.687 25.861 1.00 80.19 217 GLN A O 1
ATOM 1779 N N . LYS A 1 218 ? 15.970 -8.521 23.968 1.00 79.44 218 LYS A N 1
ATOM 1780 C CA . LYS A 1 218 ? 17.368 -8.601 23.513 1.00 79.44 218 LYS A CA 1
ATOM 1781 C C . LYS A 1 218 ? 18.053 -7.237 23.655 1.00 79.44 218 LYS A C 1
ATOM 1783 O O . LYS A 1 218 ? 17.361 -6.228 23.598 1.00 79.44 218 LYS A O 1
ATOM 1788 N N . PRO A 1 219 ? 19.388 -7.178 23.814 1.00 74.25 219 PRO A N 1
ATOM 1789 C CA . PRO A 1 219 ? 20.113 -5.910 23.816 1.00 74.25 219 PRO A CA 1
ATOM 1790 C C . PRO A 1 219 ? 20.109 -5.259 22.420 1.00 74.25 219 PRO A C 1
ATOM 1792 O O . PRO A 1 219 ? 20.507 -5.890 21.442 1.00 74.25 219 PRO A O 1
ATOM 1795 N N . ASP A 1 220 ? 19.708 -3.987 22.351 1.00 68.06 220 ASP A N 1
ATOM 1796 C CA . ASP A 1 220 ? 19.468 -3.187 21.130 1.00 68.06 220 ASP A CA 1
ATOM 1797 C C . ASP A 1 220 ? 20.755 -2.768 20.375 1.00 68.06 220 ASP A C 1
ATOM 1799 O O . ASP A 1 220 ? 20.805 -1.694 19.779 1.00 68.06 220 ASP A O 1
ATOM 1803 N N . ALA A 1 221 ? 21.840 -3.548 20.441 1.00 65.56 221 ALA A N 1
ATOM 1804 C CA . ALA A 1 221 ? 23.185 -3.110 20.050 1.00 65.56 221 ALA A CA 1
ATOM 1805 C C . ALA A 1 221 ? 23.247 -2.516 18.621 1.00 65.56 221 ALA A C 1
ATOM 1807 O O . ALA A 1 221 ? 23.287 -3.238 17.629 1.00 65.56 221 ALA A O 1
ATOM 1808 N N . SER A 1 222 ? 23.290 -1.178 18.532 1.00 74.19 222 SER A N 1
ATOM 1809 C CA . SER A 1 222 ? 23.420 -0.361 17.307 1.00 74.19 222 SER A CA 1
ATOM 1810 C C . SER A 1 222 ? 22.475 -0.713 16.146 1.00 74.19 222 SER A C 1
ATOM 1812 O O . SER A 1 222 ? 22.805 -0.455 14.988 1.00 74.19 222 SER A O 1
ATOM 1814 N N . LEU A 1 223 ? 21.315 -1.310 16.426 1.00 83.69 223 LEU A N 1
ATOM 1815 C CA . LEU A 1 223 ? 20.365 -1.673 15.377 1.00 83.69 223 LEU A CA 1
ATOM 1816 C C . LEU A 1 223 ? 19.647 -0.428 14.847 1.00 83.69 223 LEU A C 1
ATOM 1818 O O . LEU A 1 223 ? 19.201 0.431 15.605 1.00 83.69 223 LEU A O 1
ATOM 1822 N N . SER A 1 224 ? 19.514 -0.338 13.526 1.00 92.12 224 SER A N 1
ATOM 1823 C CA . SER A 1 224 ? 18.703 0.693 12.873 1.00 92.12 224 SER A CA 1
ATOM 1824 C C . SER A 1 224 ? 17.222 0.533 13.241 1.00 92.12 224 SER A C 1
ATOM 1826 O O . SER A 1 224 ? 16.756 -0.591 13.436 1.00 92.12 224 SER A O 1
ATOM 1828 N N . SER A 1 225 ? 16.443 1.625 13.244 1.00 91.12 225 SER A N 1
ATOM 1829 C CA . SER A 1 225 ? 14.981 1.585 13.457 1.00 91.12 225 SER A CA 1
ATOM 1830 C C . SER A 1 225 ? 14.288 0.540 12.578 1.00 91.12 225 SER A C 1
ATOM 1832 O O . SER A 1 225 ? 13.391 -0.159 13.038 1.00 91.12 225 SER A O 1
ATOM 1834 N N . LEU A 1 226 ? 14.734 0.394 11.325 1.00 93.44 226 LEU A N 1
ATOM 1835 C CA . LEU A 1 226 ? 14.181 -0.586 10.387 1.00 93.44 226 LEU A CA 1
ATOM 1836 C C . LEU A 1 226 ? 14.489 -2.032 10.796 1.00 93.44 226 LEU A C 1
ATOM 1838 O O . LEU A 1 226 ? 13.649 -2.910 10.628 1.00 93.44 226 LEU A O 1
ATOM 1842 N N . GLN A 1 227 ? 15.676 -2.283 11.350 1.00 91.56 227 GLN A N 1
ATOM 1843 C CA . GLN A 1 227 ? 16.064 -3.612 11.831 1.00 91.56 227 GLN A CA 1
ATOM 1844 C C . GLN A 1 227 ? 15.266 -3.988 13.083 1.00 91.56 227 GLN A C 1
ATOM 1846 O O . GLN A 1 227 ? 14.747 -5.099 13.158 1.00 91.56 227 GLN A O 1
ATOM 1851 N N . LEU A 1 228 ? 15.094 -3.041 14.014 1.00 90.44 228 LEU A N 1
ATOM 1852 C CA . LEU A 1 228 ? 14.250 -3.224 15.198 1.00 90.44 228 LEU A CA 1
ATOM 1853 C C . LEU A 1 228 ? 12.801 -3.551 14.802 1.00 90.44 228 LEU A C 1
ATOM 1855 O O . LEU A 1 228 ? 12.231 -4.518 15.304 1.00 90.44 228 LEU A O 1
ATOM 1859 N N . LEU A 1 229 ? 12.226 -2.793 13.860 1.00 93.56 229 LEU A N 1
ATOM 1860 C CA . LEU A 1 229 ? 10.877 -3.041 13.341 1.00 93.56 229 LEU A CA 1
ATOM 1861 C C . LEU A 1 229 ? 10.753 -4.409 12.660 1.00 93.56 229 LEU A C 1
ATOM 1863 O O . LEU A 1 229 ? 9.781 -5.114 12.909 1.00 93.56 229 LEU A O 1
ATOM 1867 N N . SER A 1 230 ? 11.741 -4.817 11.860 1.00 93.12 230 SER A N 1
ATOM 1868 C CA . SER A 1 230 ? 11.726 -6.117 11.178 1.00 93.12 230 SER A CA 1
ATOM 1869 C C . SER A 1 230 ? 11.745 -7.298 12.156 1.00 93.12 230 SER A C 1
ATOM 1871 O O . SER A 1 230 ? 11.040 -8.292 11.954 1.00 93.12 230 SER A O 1
ATOM 1873 N N . GLU A 1 231 ? 12.499 -7.199 13.255 1.00 90.69 231 GLU A N 1
ATOM 1874 C CA . GLU A 1 231 ? 12.476 -8.223 14.304 1.00 90.69 231 GLU A CA 1
ATOM 1875 C C . GLU A 1 231 ? 11.143 -8.241 15.068 1.00 90.69 231 GLU A C 1
ATOM 1877 O O . GLU A 1 231 ? 10.622 -9.323 15.356 1.00 90.69 231 GLU A O 1
ATOM 1882 N N . ILE A 1 232 ? 10.567 -7.067 15.368 1.00 92.06 232 ILE A N 1
ATOM 1883 C CA . ILE A 1 232 ? 9.236 -6.954 15.992 1.00 92.06 232 ILE A CA 1
ATOM 1884 C C . ILE A 1 232 ? 8.183 -7.608 15.099 1.00 92.06 232 ILE A C 1
ATOM 1886 O O . ILE A 1 232 ? 7.392 -8.424 15.572 1.00 92.06 232 ILE A O 1
ATOM 1890 N N . GLU A 1 233 ? 8.198 -7.295 13.808 1.00 93.88 233 GLU A N 1
ATOM 1891 C CA . GLU A 1 233 ? 7.284 -7.856 12.820 1.00 93.88 233 GLU A CA 1
ATOM 1892 C C . GLU A 1 233 ? 7.433 -9.378 12.731 1.00 93.88 233 GLU A C 1
ATOM 1894 O O . GLU A 1 233 ? 6.447 -10.106 12.840 1.00 93.88 233 GLU A O 1
ATOM 1899 N N . SER A 1 234 ? 8.666 -9.879 12.655 1.00 93.06 234 SER A N 1
ATOM 1900 C CA . SER A 1 234 ? 8.945 -11.320 12.639 1.00 93.06 234 SER A CA 1
ATOM 1901 C C . SER A 1 234 ? 8.399 -12.022 13.888 1.00 93.06 234 SER A C 1
ATOM 1903 O O . SER A 1 234 ? 7.804 -13.100 13.800 1.00 93.06 234 SER A O 1
ATOM 1905 N N . LYS A 1 235 ? 8.555 -11.405 15.069 1.00 92.25 235 LYS A N 1
ATOM 1906 C CA . LYS A 1 235 ? 8.006 -11.927 16.327 1.00 92.25 235 LYS A CA 1
ATOM 1907 C C . LYS A 1 235 ? 6.478 -11.905 16.329 1.00 92.25 235 LYS A C 1
ATOM 1909 O O . LYS A 1 235 ? 5.867 -12.874 16.780 1.00 92.25 235 LYS A O 1
ATOM 1914 N N . MET A 1 236 ? 5.872 -10.830 15.836 1.00 92.81 236 MET A N 1
ATOM 1915 C CA . MET A 1 236 ? 4.421 -10.684 15.735 1.00 92.81 236 MET A CA 1
ATOM 1916 C C . MET A 1 236 ? 3.822 -11.743 14.806 1.00 92.81 236 MET A C 1
ATOM 1918 O O . MET A 1 236 ? 2.869 -12.413 15.194 1.00 92.81 236 MET A O 1
ATOM 1922 N N . ILE A 1 237 ? 4.424 -11.964 13.635 1.00 94.44 237 ILE A N 1
ATOM 1923 C CA . ILE A 1 237 ? 4.014 -13.008 12.686 1.00 94.44 237 ILE A CA 1
ATOM 1924 C C . ILE A 1 237 ? 4.089 -14.391 13.343 1.00 94.44 237 ILE A C 1
ATOM 1926 O O . ILE A 1 237 ? 3.122 -15.149 13.289 1.00 94.44 237 ILE A O 1
ATOM 1930 N N . ALA A 1 238 ? 5.192 -14.704 14.033 1.00 92.25 238 ALA A N 1
ATOM 1931 C CA . ALA A 1 238 ? 5.342 -15.983 14.725 1.00 92.25 238 ALA A CA 1
ATOM 1932 C C . ALA A 1 238 ? 4.273 -16.197 15.813 1.00 92.25 238 ALA A C 1
ATOM 1934 O O . ALA A 1 238 ? 3.738 -17.296 15.946 1.00 92.25 238 ALA A O 1
ATOM 1935 N N . LEU A 1 239 ? 3.933 -15.153 16.579 1.00 93.31 239 LEU A N 1
ATOM 1936 C CA . LEU A 1 239 ? 2.874 -15.220 17.591 1.00 93.31 239 LEU A CA 1
ATOM 1937 C C . LEU A 1 239 ? 1.487 -15.390 16.963 1.00 93.31 239 LEU A C 1
ATOM 1939 O O . LEU A 1 239 ? 0.690 -16.176 17.467 1.00 93.31 239 LEU A O 1
ATOM 1943 N N . LEU A 1 240 ? 1.196 -14.687 15.867 1.00 91.31 240 LEU A N 1
ATOM 1944 C CA . LEU A 1 240 ? -0.076 -14.822 15.153 1.00 91.31 240 LEU A CA 1
ATOM 1945 C C . LEU A 1 240 ? -0.256 -16.231 14.586 1.00 91.31 240 LEU A C 1
ATOM 1947 O O . LEU A 1 240 ? -1.343 -16.794 14.697 1.00 91.31 240 LEU A O 1
ATOM 1951 N N . GLN A 1 241 ? 0.811 -16.826 14.053 1.00 92.81 241 GLN A N 1
ATOM 1952 C CA . GLN A 1 241 ? 0.781 -18.209 13.592 1.00 92.81 241 GLN A CA 1
ATOM 1953 C C . GLN A 1 241 ? 0.592 -19.203 14.748 1.00 92.81 241 GLN A C 1
ATOM 1955 O O . GLN A 1 241 ? -0.209 -20.125 14.651 1.00 92.81 241 GLN A O 1
ATOM 1960 N N . GLN A 1 242 ? 1.243 -18.978 15.892 1.00 91.75 242 GLN A N 1
ATOM 1961 C CA . GLN A 1 242 ? 0.979 -19.787 17.086 1.00 91.75 242 GLN A CA 1
ATOM 1962 C C . GLN A 1 242 ? -0.479 -19.674 17.544 1.00 91.75 242 GLN A C 1
ATOM 1964 O O . GLN A 1 242 ? -1.067 -20.671 17.947 1.00 91.75 242 GLN A O 1
ATOM 1969 N N . ILE A 1 243 ? -1.078 -18.482 17.473 1.00 87.75 243 ILE A N 1
ATOM 1970 C CA . ILE A 1 243 ? -2.483 -18.273 17.842 1.00 87.75 243 ILE A CA 1
ATOM 1971 C C . ILE A 1 243 ? -3.428 -18.995 16.874 1.00 87.75 243 ILE A C 1
ATOM 1973 O O . ILE A 1 243 ? -4.415 -19.568 17.333 1.00 87.75 243 ILE A O 1
ATOM 1977 N N . SER A 1 244 ? -3.142 -19.001 15.569 1.00 87.62 244 SER A N 1
ATOM 1978 C CA . SER A 1 244 ? -3.988 -19.685 14.583 1.00 87.62 244 SER A CA 1
ATOM 1979 C C . SER A 1 244 ? -3.912 -21.212 14.677 1.00 87.62 244 SER A C 1
ATOM 1981 O O . SER A 1 244 ? -4.883 -21.891 14.354 1.00 87.62 244 SER A O 1
ATOM 1983 N N . GLU A 1 245 ? -2.791 -21.757 15.153 1.00 90.88 245 GLU A N 1
ATOM 1984 C CA . GLU A 1 245 ? -2.593 -23.197 15.353 1.00 90.88 245 GLU A CA 1
ATOM 1985 C C . GLU A 1 245 ? -3.228 -23.729 16.655 1.00 90.88 245 GLU A C 1
ATOM 1987 O O . GLU A 1 245 ? -3.375 -24.943 16.826 1.00 90.88 245 GLU A O 1
ATOM 1992 N N . LEU A 1 246 ? -3.620 -22.856 17.592 1.00 87.19 246 LEU A N 1
ATOM 1993 C CA . LEU A 1 246 ? -4.193 -23.287 18.868 1.00 87.19 246 LEU A CA 1
ATOM 1994 C C . LEU A 1 246 ? -5.592 -23.909 18.690 1.00 87.19 246 LEU A C 1
ATOM 1996 O O . LEU A 1 246 ? -6.476 -23.308 18.078 1.00 87.19 246 LEU A O 1
ATOM 2000 N N . PRO A 1 247 ? -5.865 -25.076 19.304 1.00 89.56 247 PRO A N 1
ATOM 2001 C CA . PRO A 1 247 ? -7.159 -25.731 19.178 1.00 89.56 247 PRO A CA 1
ATOM 2002 C C . PRO A 1 247 ? -8.252 -24.940 19.908 1.00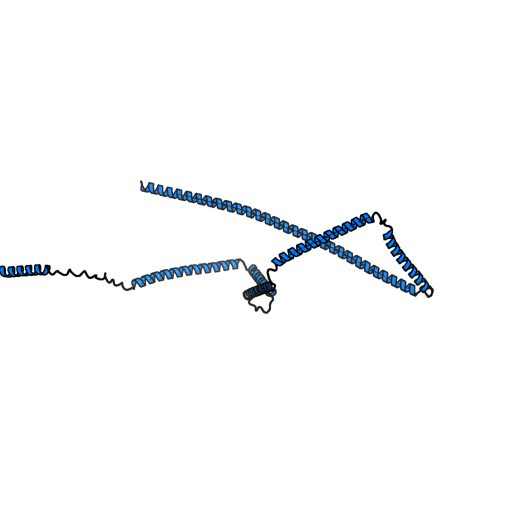 89.56 247 PRO A C 1
ATOM 2004 O O . PRO A 1 247 ? -8.227 -24.801 21.136 1.00 89.56 247 PRO A O 1
ATOM 2007 N N . GLU A 1 248 ? -9.269 -24.488 19.168 1.00 84.56 248 GLU A N 1
ATOM 2008 C CA . GLU A 1 248 ? -10.359 -23.654 19.700 1.00 84.56 248 GLU A CA 1
ATOM 2009 C C . GLU A 1 248 ? -11.050 -24.247 20.937 1.00 84.56 248 GLU A C 1
ATOM 2011 O O . GLU A 1 248 ? -11.439 -23.515 21.849 1.00 84.56 248 GLU A O 1
ATOM 2016 N N . GLY A 1 249 ? -11.209 -25.574 20.986 1.00 88.50 249 GLY A N 1
ATOM 2017 C CA . GLY A 1 249 ? -11.851 -26.261 22.108 1.00 88.50 249 GLY A CA 1
ATOM 2018 C C . GLY A 1 249 ? -11.083 -26.094 23.422 1.00 88.50 249 GLY A C 1
ATOM 2019 O O . GLY A 1 249 ? -11.688 -25.827 24.462 1.00 88.50 249 GLY A O 1
ATOM 2020 N N . ALA A 1 250 ? -9.749 -26.176 23.376 1.00 88.81 250 ALA A N 1
ATOM 2021 C CA . ALA A 1 250 ? -8.904 -25.977 24.552 1.00 88.81 250 ALA A CA 1
ATOM 2022 C C . ALA A 1 250 ? -8.898 -24.507 24.992 1.00 88.81 250 ALA A C 1
ATOM 2024 O O . ALA A 1 250 ? -8.966 -24.225 26.188 1.00 88.81 250 ALA A O 1
ATOM 2025 N N . VAL A 1 251 ? -8.891 -23.571 24.035 1.00 88.06 251 VAL A N 1
ATOM 2026 C CA . VAL A 1 251 ? -8.966 -22.127 24.314 1.00 88.06 251 VAL A CA 1
ATOM 2027 C C . VAL A 1 251 ? -10.293 -21.775 24.994 1.00 88.06 251 VAL A C 1
ATOM 2029 O O . VAL A 1 251 ? -10.297 -21.136 26.048 1.00 88.06 251 VAL A O 1
ATOM 2032 N N . LYS A 1 252 ? -11.424 -22.255 24.461 1.00 85.75 252 LYS A N 1
ATOM 2033 C CA . LYS A 1 252 ? -12.758 -22.071 25.060 1.00 85.75 252 LYS A CA 1
ATOM 2034 C C . LYS A 1 252 ? -12.829 -22.679 26.467 1.00 85.75 252 LYS A C 1
ATOM 2036 O O . LYS A 1 252 ? -13.314 -22.030 27.394 1.00 85.75 252 LYS A O 1
ATOM 2041 N N . ALA A 1 253 ? -12.280 -23.879 26.669 1.00 90.94 253 ALA A N 1
ATOM 2042 C CA . ALA A 1 253 ? -12.218 -24.512 27.988 1.00 90.94 253 ALA A CA 1
ATOM 2043 C C . ALA A 1 253 ? -11.369 -23.708 28.991 1.00 90.94 253 ALA A C 1
ATOM 2045 O O . ALA A 1 253 ? -11.794 -23.502 30.130 1.00 90.94 253 ALA A O 1
ATOM 2046 N N . ALA A 1 254 ? -10.206 -23.203 28.571 1.00 89.19 254 ALA A N 1
ATOM 2047 C CA . ALA A 1 254 ? -9.340 -22.368 29.400 1.00 89.19 254 ALA A CA 1
ATOM 2048 C C . ALA A 1 254 ? -10.011 -21.036 29.779 1.00 89.19 254 ALA A C 1
ATOM 2050 O O . ALA A 1 254 ? -9.934 -20.616 30.936 1.00 89.19 254 ALA A O 1
ATOM 2051 N N . LEU A 1 255 ? -10.732 -20.403 28.846 1.00 87.31 255 LEU A N 1
ATOM 2052 C CA . LEU A 1 255 ? -11.531 -19.205 29.123 1.00 87.31 255 LEU A CA 1
ATOM 2053 C C . LEU A 1 255 ? -12.637 -19.489 30.141 1.00 87.31 255 LEU A C 1
ATOM 2055 O O . LEU A 1 255 ? -12.753 -18.766 31.131 1.00 87.31 255 LEU A O 1
ATOM 2059 N N . HIS A 1 256 ? -13.400 -20.571 29.964 1.00 92.00 256 HIS A N 1
ATOM 2060 C CA . HIS A 1 256 ? -14.422 -20.974 30.931 1.00 92.00 256 HIS A CA 1
ATOM 2061 C C . HIS A 1 256 ? -13.832 -21.313 32.305 1.00 92.00 256 HIS A C 1
ATOM 2063 O O . HIS A 1 256 ? -14.436 -20.979 33.325 1.00 92.00 256 HIS A O 1
ATOM 2069 N N . ALA A 1 257 ? -12.648 -21.927 32.365 1.00 92.12 257 ALA A N 1
ATOM 2070 C CA . ALA A 1 257 ? -11.951 -22.195 33.620 1.00 92.12 257 ALA A CA 1
ATOM 2071 C C . ALA A 1 257 ? -11.510 -20.897 34.319 1.00 92.12 257 ALA A C 1
ATOM 2073 O O . ALA A 1 257 ? -11.727 -20.752 35.526 1.00 92.12 257 ALA A O 1
ATOM 2074 N N . ARG A 1 258 ? -10.956 -19.930 33.571 1.00 92.88 258 ARG A N 1
ATOM 2075 C CA . ARG A 1 258 ? -10.573 -18.606 34.094 1.00 92.88 258 ARG A CA 1
ATOM 2076 C C . ARG A 1 258 ? -11.786 -17.846 34.622 1.00 92.88 258 ARG A C 1
ATOM 2078 O O . ARG A 1 258 ? -11.752 -17.330 35.736 1.00 92.88 258 ARG A O 1
ATOM 2085 N N . GLU A 1 259 ? -12.866 -17.837 33.852 1.00 91.06 259 GLU A N 1
ATOM 2086 C CA . GLU A 1 259 ? -14.140 -17.218 34.216 1.00 91.06 259 GLU A CA 1
ATOM 2087 C C . GLU A 1 259 ? -14.758 -17.888 35.455 1.00 91.06 259 GLU A C 1
ATOM 2089 O O . GLU A 1 259 ? -15.207 -17.216 36.382 1.00 91.06 259 GLU A O 1
ATOM 2094 N N . ARG A 1 260 ? -14.714 -19.225 35.543 1.00 92.62 260 ARG A N 1
ATOM 2095 C CA . ARG A 1 260 ? -15.173 -19.971 36.724 1.00 92.62 260 ARG A CA 1
ATOM 2096 C C . ARG A 1 260 ? -14.353 -19.628 37.964 1.00 92.62 260 ARG A C 1
ATOM 2098 O O . ARG A 1 260 ? -14.946 -19.417 39.019 1.00 92.62 260 ARG A O 1
ATOM 2105 N N . LYS A 1 261 ? -13.023 -19.551 37.847 1.00 92.50 261 LYS A N 1
ATOM 2106 C CA . LYS A 1 261 ? -12.140 -19.146 38.949 1.00 92.50 261 LYS A CA 1
ATOM 2107 C C . LYS A 1 261 ? -12.468 -17.727 39.414 1.00 92.50 261 LYS A C 1
ATOM 2109 O O . LYS A 1 261 ? -12.719 -17.527 40.595 1.00 92.50 261 LYS A O 1
ATOM 2114 N N . HIS A 1 262 ? -12.603 -16.784 38.483 1.00 91.81 262 HIS A N 1
ATOM 2115 C CA . HIS A 1 262 ? -12.989 -15.412 38.803 1.00 91.81 262 HIS A CA 1
ATOM 2116 C C . HIS A 1 262 ? -14.339 -15.340 39.538 1.00 91.81 262 HIS A C 1
ATOM 2118 O O . HIS A 1 262 ? -14.460 -14.673 40.564 1.00 91.81 262 HIS A O 1
ATOM 2124 N N . ARG A 1 263 ? -15.347 -16.091 39.076 1.00 92.50 263 ARG A N 1
ATOM 2125 C CA . ARG A 1 263 ? -16.656 -16.172 39.747 1.00 92.50 263 ARG A CA 1
ATOM 2126 C C . ARG A 1 263 ? -16.565 -16.727 41.166 1.00 92.50 263 ARG A C 1
ATOM 2128 O O . ARG A 1 263 ? -17.316 -16.279 42.033 1.00 92.50 263 ARG A O 1
ATOM 2135 N N . LEU A 1 264 ? -15.704 -17.715 41.402 1.00 92.94 264 LEU A N 1
ATOM 2136 C CA . LEU A 1 264 ? -15.479 -18.265 42.739 1.00 92.94 264 LEU A CA 1
ATOM 2137 C C . LEU A 1 264 ? -14.798 -17.234 43.643 1.00 92.94 264 LEU A C 1
ATOM 2139 O O . LEU A 1 264 ? -15.321 -16.978 44.726 1.00 92.94 264 LEU A O 1
ATOM 2143 N N . ASP A 1 265 ? -13.749 -16.566 43.161 1.00 94.06 265 ASP A N 1
ATOM 2144 C CA . ASP A 1 265 ? -13.027 -15.528 43.909 1.00 94.06 265 ASP A CA 1
ATOM 2145 C C . ASP A 1 265 ? -13.956 -14.364 44.298 1.00 94.06 265 ASP A C 1
ATOM 2147 O O . ASP A 1 265 ? -13.946 -13.893 45.435 1.00 94.06 265 ASP A O 1
ATOM 2151 N N . VAL A 1 266 ? -14.825 -13.918 43.382 1.00 93.31 266 VAL A N 1
ATOM 2152 C CA . VAL A 1 266 ? -15.817 -12.864 43.660 1.00 93.31 266 VAL A CA 1
ATOM 2153 C C . VAL A 1 266 ? -16.832 -13.314 44.714 1.00 93.31 266 VAL A C 1
ATOM 2155 O O . VAL A 1 266 ? -17.165 -12.547 45.621 1.00 93.31 266 VAL A O 1
ATOM 2158 N N . LYS A 1 267 ? -17.326 -14.558 44.633 1.00 94.06 267 LYS A N 1
ATOM 2159 C CA . LYS A 1 267 ? -18.243 -15.115 45.645 1.00 94.06 267 LYS A CA 1
ATOM 2160 C C . LYS A 1 267 ? -17.573 -15.234 47.010 1.00 94.06 267 LYS A C 1
ATOM 2162 O O . LYS A 1 267 ? -18.216 -14.969 48.024 1.00 94.06 267 LYS A O 1
ATOM 216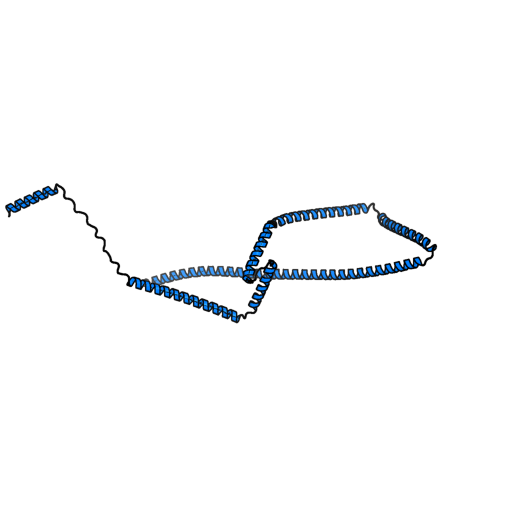7 N N . GLU A 1 268 ? -16.308 -15.633 47.042 1.00 93.06 268 GLU A N 1
ATOM 2168 C CA . GLU A 1 268 ? -15.542 -15.775 48.273 1.00 93.06 268 GLU A CA 1
ATOM 2169 C C . GLU A 1 268 ? -15.289 -14.420 48.937 1.00 93.06 268 GLU A C 1
ATOM 2171 O O . GLU A 1 268 ? -15.583 -14.276 50.122 1.00 93.06 268 GLU A O 1
ATOM 2176 N N . ARG A 1 269 ? -14.885 -13.397 48.169 1.00 93.25 269 ARG A N 1
ATOM 2177 C CA . ARG A 1 269 ? -14.743 -12.020 48.676 1.00 93.25 269 ARG A CA 1
ATOM 2178 C C . ARG A 1 269 ? -16.042 -11.491 49.281 1.00 93.25 269 ARG A C 1
ATOM 2180 O O . ARG A 1 269 ? -16.026 -11.018 50.412 1.00 93.25 269 ARG A O 1
ATOM 2187 N N . ARG A 1 270 ? -17.182 -11.666 48.597 1.00 94.06 270 ARG A N 1
ATOM 2188 C CA . ARG A 1 270 ? -18.500 -11.265 49.132 1.00 94.06 270 ARG A CA 1
ATOM 2189 C C . ARG A 1 270 ? -18.844 -11.984 50.438 1.00 94.06 270 ARG A C 1
ATOM 2191 O O . ARG A 1 270 ? -19.372 -11.366 51.358 1.00 94.06 270 ARG A O 1
ATOM 2198 N N . ARG A 1 271 ? -18.548 -13.285 50.535 1.00 90.50 271 ARG A N 1
ATOM 2199 C CA . ARG A 1 271 ? -18.776 -14.063 51.763 1.00 90.50 271 ARG A CA 1
ATOM 2200 C C . ARG A 1 271 ? -17.896 -13.558 52.907 1.00 90.50 271 ARG A C 1
ATOM 2202 O O . ARG A 1 271 ? -18.397 -13.388 54.012 1.00 90.50 271 ARG A O 1
ATOM 2209 N N . GLN A 1 272 ? -16.621 -13.284 52.635 1.00 92.44 272 GLN A N 1
ATOM 2210 C CA . GLN A 1 272 ? -15.685 -12.741 53.621 1.00 92.44 272 GLN A CA 1
ATOM 2211 C C . GLN A 1 272 ? -16.097 -11.340 54.093 1.00 92.44 272 GLN A C 1
ATOM 2213 O O . GLN A 1 272 ? -16.020 -11.054 55.282 1.00 92.44 272 GLN A O 1
ATOM 2218 N N . GLU A 1 273 ? -16.571 -10.471 53.199 1.00 92.50 273 GLU A N 1
ATOM 2219 C CA . GLU A 1 273 ? -17.095 -9.147 53.562 1.00 92.50 273 GLU A CA 1
ATOM 2220 C C . GLU A 1 273 ? -18.336 -9.249 54.456 1.00 92.50 273 GLU A C 1
ATOM 2222 O O . GLU A 1 273 ? -18.420 -8.562 55.473 1.00 92.50 273 GLU A O 1
ATOM 2227 N N . GLN A 1 274 ? -19.272 -10.148 54.133 1.00 91.31 274 GLN A N 1
ATOM 2228 C CA . GLN A 1 274 ? -20.449 -10.399 54.971 1.00 91.31 274 GLN A CA 1
ATOM 2229 C C . GLN A 1 274 ? -20.070 -10.961 56.343 1.00 91.31 274 GLN A C 1
ATOM 2231 O O . GLN A 1 274 ? -20.628 -10.520 57.346 1.00 91.31 274 GLN A O 1
ATOM 2236 N N . GLN A 1 275 ? -19.116 -11.895 56.400 1.00 92.62 275 GLN A N 1
ATOM 2237 C CA . GLN A 1 275 ? -18.594 -12.433 57.658 1.00 92.62 275 GLN A CA 1
ATOM 2238 C C . GLN A 1 275 ? -17.948 -11.333 58.497 1.00 92.62 275 GLN A C 1
ATOM 2240 O O . GLN A 1 275 ? -18.356 -11.144 59.636 1.00 92.62 275 GLN A O 1
ATOM 2245 N N . LYS A 1 276 ? -17.047 -10.529 57.918 1.00 91.38 276 LYS A N 1
ATOM 2246 C CA . LYS A 1 276 ? -16.434 -9.382 58.606 1.00 91.38 276 LYS A CA 1
ATOM 2247 C C . LYS A 1 276 ? -17.482 -8.399 59.117 1.00 91.38 276 LYS A C 1
ATOM 2249 O O . LYS A 1 276 ? -17.382 -7.936 60.247 1.00 91.38 276 LYS A O 1
ATOM 2254 N N . HIS A 1 277 ? -18.512 -8.109 58.323 1.00 92.94 277 HIS A N 1
ATOM 2255 C CA . HIS A 1 277 ? -19.595 -7.225 58.745 1.00 92.94 277 HIS A CA 1
ATOM 2256 C C . HIS A 1 277 ? -20.411 -7.822 59.904 1.00 92.94 277 HIS A C 1
ATOM 2258 O O . HIS A 1 277 ? -20.749 -7.117 60.854 1.00 92.94 277 HIS A O 1
ATOM 2264 N N . GLN A 1 278 ? -20.715 -9.124 59.867 1.00 90.12 278 GLN A N 1
ATOM 2265 C CA . GLN A 1 278 ? -21.398 -9.819 60.964 1.00 90.12 278 GLN A CA 1
ATOM 2266 C C . GLN A 1 278 ? -20.539 -9.871 62.233 1.00 90.12 278 GLN A C 1
ATOM 2268 O O . GLN A 1 278 ? -21.042 -9.565 63.314 1.00 90.12 278 GLN A O 1
ATOM 2273 N N . GLU A 1 279 ? -19.254 -10.195 62.102 1.00 92.19 279 GLU A N 1
ATOM 2274 C CA . GLU A 1 279 ? -18.277 -10.200 63.191 1.00 92.19 279 GLU A CA 1
ATOM 2275 C C . GLU A 1 279 ? -18.124 -8.808 63.810 1.00 92.19 279 GLU A C 1
ATOM 2277 O O . GLU A 1 279 ? -18.138 -8.677 65.030 1.00 92.19 279 GLU A O 1
ATOM 2282 N N . GLU A 1 280 ? -18.052 -7.749 62.999 1.00 92.69 280 GLU A N 1
ATOM 2283 C CA . GLU A 1 280 ? -17.974 -6.368 63.483 1.00 92.69 280 GLU A CA 1
ATOM 2284 C C . GLU A 1 280 ? -19.244 -5.966 64.245 1.00 92.69 280 GLU A C 1
ATOM 2286 O O . GLU A 1 280 ? -19.164 -5.330 65.301 1.00 92.69 280 GLU A O 1
ATOM 2291 N N . ARG A 1 281 ? -20.426 -6.369 63.754 1.00 90.75 281 ARG A N 1
ATOM 2292 C CA . ARG A 1 281 ? -21.692 -6.157 64.470 1.00 90.75 281 ARG A CA 1
ATOM 2293 C C . ARG A 1 281 ? -21.688 -6.876 65.811 1.00 90.75 281 ARG A C 1
ATOM 2295 O O . ARG A 1 281 ? -21.996 -6.238 66.817 1.00 90.75 281 ARG A O 1
ATOM 2302 N N . LEU A 1 282 ? -21.306 -8.154 65.824 1.00 91.31 282 LEU A N 1
ATOM 2303 C CA . LEU A 1 282 ? -21.228 -8.961 67.039 1.00 91.31 282 LEU A CA 1
ATOM 2304 C C . LEU A 1 282 ? -20.242 -8.346 68.039 1.00 91.31 282 LEU A C 1
ATOM 2306 O O . LEU A 1 282 ? -20.574 -8.180 69.213 1.00 91.31 282 LEU A O 1
ATOM 2310 N N . ARG A 1 283 ? -19.071 -7.920 67.557 1.00 92.25 283 ARG A N 1
ATOM 2311 C CA . ARG A 1 283 ? -18.039 -7.245 68.348 1.00 92.25 283 ARG A CA 1
ATOM 2312 C C . ARG A 1 283 ? -18.567 -5.965 68.987 1.00 92.25 283 ARG A C 1
ATOM 2314 O O . ARG A 1 283 ? -18.432 -5.814 70.195 1.00 92.25 283 ARG A O 1
ATOM 2321 N N . LYS A 1 284 ? -19.236 -5.092 68.226 1.00 91.94 284 LYS A N 1
ATOM 2322 C CA . LYS A 1 284 ? -19.844 -3.860 68.764 1.00 91.94 284 LYS A CA 1
ATOM 2323 C C . LYS A 1 284 ? -20.938 -4.152 69.793 1.00 91.94 284 LYS A C 1
ATOM 2325 O O . LYS A 1 284 ? -21.060 -3.414 70.766 1.00 91.94 284 LYS A O 1
ATOM 2330 N N . THR A 1 285 ? -21.749 -5.198 69.609 1.00 89.94 285 THR A N 1
ATOM 2331 C CA . THR A 1 285 ? -22.739 -5.605 70.626 1.00 89.94 285 THR A CA 1
ATOM 2332 C C . THR A 1 285 ? -22.089 -6.144 71.895 1.00 89.94 285 THR A C 1
ATOM 2334 O O . THR A 1 285 ? -22.529 -5.778 72.980 1.00 89.94 285 THR A O 1
ATOM 2337 N N . LEU A 1 286 ? -21.037 -6.958 71.776 1.00 91.06 286 LEU A N 1
ATOM 2338 C CA . LEU A 1 286 ? -20.292 -7.471 72.927 1.00 91.06 286 LEU A CA 1
ATOM 2339 C C . LEU A 1 286 ? -19.585 -6.341 73.682 1.00 91.06 286 LEU A C 1
ATOM 2341 O O . LEU A 1 286 ? -19.676 -6.281 74.901 1.00 91.06 286 LEU A O 1
ATOM 2345 N N . GLU A 1 287 ? -18.962 -5.404 72.969 1.00 90.00 287 GLU A N 1
ATOM 2346 C CA . GLU A 1 287 ? -18.312 -4.227 73.553 1.00 90.00 287 GLU A CA 1
ATOM 2347 C C . GLU A 1 287 ? -19.318 -3.332 74.292 1.00 90.00 287 GLU A C 1
ATOM 2349 O O . GLU A 1 287 ? -19.061 -2.910 75.415 1.00 90.00 287 GLU A O 1
ATOM 2354 N N . ARG A 1 288 ? -20.512 -3.110 73.722 1.00 86.00 288 ARG A N 1
ATOM 2355 C CA . ARG A 1 288 ? -21.602 -2.392 74.408 1.00 86.00 288 ARG A CA 1
ATOM 2356 C C . ARG A 1 288 ? -22.115 -3.124 75.647 1.00 86.00 288 ARG A C 1
ATOM 2358 O O . ARG A 1 288 ? -22.520 -2.458 76.590 1.00 86.00 288 ARG A O 1
ATOM 2365 N N . ALA A 1 289 ? -22.138 -4.457 75.630 1.00 86.81 289 ALA A N 1
ATOM 2366 C CA . ALA A 1 289 ? -22.558 -5.262 76.775 1.00 86.81 289 ALA A CA 1
ATOM 2367 C C . ALA A 1 289 ? -21.500 -5.288 77.893 1.00 86.81 289 ALA A C 1
ATOM 2369 O O . ALA A 1 289 ? -21.861 -5.384 79.061 1.00 86.81 289 ALA A O 1
ATOM 2370 N N . GLN A 1 290 ? -20.214 -5.202 77.537 1.00 86.12 290 GLN A N 1
ATOM 2371 C CA . GLN A 1 290 ? -19.093 -5.153 78.482 1.00 86.12 290 GLN A CA 1
ATOM 2372 C C . GLN A 1 290 ? -18.801 -3.745 79.013 1.00 86.12 290 GLN A C 1
ATOM 2374 O O . GLN A 1 290 ? -18.165 -3.616 80.0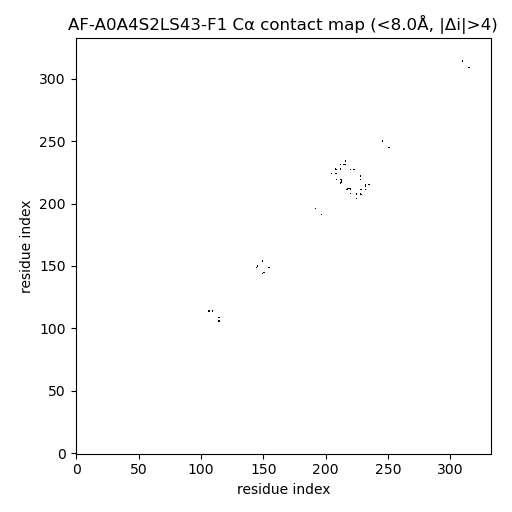56 1.00 86.12 290 GLN A O 1
ATOM 2379 N N . ALA A 1 291 ? -19.233 -2.696 78.309 1.00 83.88 291 ALA A N 1
ATOM 2380 C CA . ALA A 1 291 ? -19.043 -1.324 78.750 1.00 83.88 291 ALA A CA 1
ATOM 2381 C C . ALA A 1 291 ? -19.741 -1.082 80.094 1.00 83.88 291 ALA A C 1
ATOM 2383 O O . ALA A 1 291 ? -20.921 -1.396 80.268 1.00 83.88 291 ALA A O 1
ATOM 2384 N N . GLU A 1 292 ? -19.011 -0.484 81.034 1.00 81.44 292 GLU A N 1
ATOM 2385 C CA . GLU A 1 292 ? -19.563 -0.134 82.336 1.00 81.44 292 GLU A CA 1
ATOM 2386 C C . GLU A 1 292 ? -20.771 0.806 82.167 1.00 81.44 292 GLU A C 1
ATOM 2388 O O . GLU A 1 292 ? -20.724 1.740 81.350 1.00 81.44 292 GLU A O 1
ATOM 2393 N N . PRO A 1 293 ? -21.871 0.584 82.914 1.00 77.44 293 PRO A N 1
ATOM 2394 C CA . PRO A 1 293 ? -23.030 1.461 82.872 1.00 77.44 293 PRO A CA 1
ATOM 2395 C C . PRO A 1 293 ? -22.604 2.912 83.103 1.00 77.44 293 PRO A C 1
ATOM 2397 O O . PRO A 1 293 ? -21.961 3.231 84.103 1.00 77.44 293 PRO A O 1
ATOM 2400 N N . LYS A 1 294 ? -22.973 3.814 82.184 1.00 73.94 294 LYS A N 1
ATOM 2401 C CA . LYS A 1 294 ? -22.710 5.246 82.366 1.00 73.94 294 LYS A CA 1
ATOM 2402 C C . LYS A 1 294 ? -23.353 5.705 83.672 1.00 73.94 294 LYS A C 1
ATOM 2404 O O . LYS A 1 294 ? -24.577 5.703 83.795 1.00 73.94 294 LYS A O 1
ATOM 2409 N N . MET A 1 295 ? -22.523 6.141 84.617 1.00 71.69 295 MET A N 1
ATOM 2410 C CA . MET A 1 295 ? -22.981 6.734 85.869 1.00 71.69 295 MET A CA 1
ATOM 2411 C C . MET A 1 295 ? -23.703 8.045 85.555 1.00 71.69 295 MET A C 1
ATOM 2413 O O . MET A 1 295 ? -23.083 9.069 85.245 1.00 71.69 295 MET A O 1
ATOM 2417 N N . MET A 1 296 ? -25.033 7.996 85.599 1.00 67.00 296 MET A N 1
ATOM 2418 C CA . MET A 1 296 ? -25.887 9.166 85.453 1.00 67.00 296 MET A CA 1
ATOM 2419 C C . MET A 1 296 ? -25.722 10.019 86.707 1.00 67.00 296 MET A C 1
ATOM 2421 O O . MET A 1 296 ? -26.409 9.831 87.708 1.00 67.00 296 MET A O 1
ATOM 2425 N N . HIS A 1 297 ? -24.790 10.964 86.658 1.00 66.38 297 HIS A N 1
ATOM 2426 C CA . HIS A 1 297 ? -24.785 12.062 87.608 1.00 66.38 297 HIS A CA 1
ATOM 2427 C C . HIS A 1 297 ? -26.061 12.849 87.311 1.00 66.38 297 HIS A C 1
ATOM 2429 O O . HIS A 1 297 ? -26.247 13.325 86.189 1.00 66.38 297 HIS A O 1
ATOM 2435 N N . GLY A 1 298 ? -26.989 12.879 88.271 1.00 74.81 298 GLY A N 1
ATOM 2436 C CA . GLY A 1 298 ? -28.268 13.568 88.118 1.00 74.81 298 GLY A CA 1
ATOM 2437 C C . GLY A 1 298 ? -28.092 15.033 87.703 1.00 74.81 298 GLY A C 1
ATOM 2438 O O . GLY A 1 298 ? -26.981 15.569 87.678 1.00 74.81 298 GLY A O 1
ATOM 2439 N N . ARG A 1 299 ? -29.196 15.720 87.382 1.00 74.62 299 ARG A N 1
ATOM 2440 C CA . ARG A 1 299 ? -29.142 17.166 87.101 1.00 74.62 299 ARG A CA 1
ATOM 2441 C C . ARG A 1 299 ? -28.401 17.875 88.236 1.00 74.62 299 ARG A C 1
ATOM 2443 O O . ARG A 1 299 ? -28.758 17.715 89.400 1.00 74.62 299 ARG A O 1
ATOM 2450 N N . LYS A 1 300 ? -27.380 18.657 87.880 1.00 74.56 300 LYS A N 1
ATOM 2451 C CA . LYS A 1 300 ? -26.601 19.466 88.822 1.00 74.56 300 LYS A CA 1
ATOM 2452 C C . LYS A 1 300 ? -27.570 20.300 89.672 1.00 74.56 300 LYS A C 1
ATOM 2454 O O . LYS A 1 300 ? -28.395 21.017 89.106 1.00 74.56 300 LYS A O 1
ATOM 2459 N N . ILE A 1 301 ? -27.506 20.169 91.001 1.00 73.88 301 ILE A N 1
ATOM 2460 C CA . ILE A 1 301 ? -28.366 20.935 91.914 1.00 73.88 301 ILE A CA 1
ATOM 2461 C C . ILE A 1 301 ? -28.077 22.421 91.692 1.00 73.88 301 ILE A C 1
ATOM 2463 O O . ILE A 1 301 ? -26.942 22.872 91.839 1.00 73.88 301 ILE A O 1
ATOM 2467 N N . VAL A 1 302 ? -29.109 23.164 91.302 1.00 74.38 302 VAL A N 1
ATOM 2468 C CA . VAL A 1 302 ? -29.059 24.620 91.165 1.00 74.38 302 VAL A CA 1
ATOM 2469 C C . VAL A 1 302 ? -29.436 25.206 92.525 1.00 74.38 302 VAL A C 1
ATOM 2471 O O . VAL A 1 302 ? -30.506 24.889 93.049 1.00 74.38 302 VAL A O 1
ATOM 2474 N N . ALA A 1 303 ? -28.560 26.017 93.122 1.00 70.69 303 ALA A N 1
ATOM 2475 C CA . ALA A 1 303 ? -28.882 26.721 94.361 1.00 70.69 303 ALA A CA 1
ATOM 2476 C C . ALA A 1 303 ? -30.046 27.698 94.117 1.00 70.69 303 ALA A C 1
ATOM 2478 O O . ALA A 1 303 ? -30.089 28.376 93.089 1.00 70.69 303 ALA A O 1
ATOM 2479 N N . ARG A 1 304 ? -31.011 27.741 95.043 1.00 78.00 304 ARG A N 1
ATOM 2480 C CA . ARG A 1 304 ? -32.128 28.696 94.990 1.00 78.00 304 ARG A CA 1
ATOM 2481 C C . ARG A 1 304 ? -31.641 30.083 95.421 1.00 78.00 304 ARG A C 1
ATOM 2483 O O . ARG A 1 304 ? -30.664 30.184 96.156 1.00 78.00 304 ARG A O 1
ATOM 2490 N N . SER A 1 305 ? -32.321 31.128 94.950 1.00 75.25 305 SER A N 1
ATOM 2491 C CA . SER A 1 305 ? -32.032 32.526 95.292 1.00 75.25 305 SER A CA 1
ATOM 2492 C C . SER A 1 305 ? -31.996 32.749 96.807 1.00 75.25 305 SER A C 1
ATOM 2494 O O . SER A 1 305 ? -32.838 32.207 97.526 1.00 75.25 305 SER A O 1
ATOM 2496 N N . GLU A 1 306 ? -31.048 33.567 97.271 1.00 68.56 306 GLU A N 1
ATOM 2497 C CA . GLU A 1 306 ? -30.961 33.982 98.675 1.00 68.56 306 GLU A CA 1
ATOM 2498 C C . GLU A 1 306 ? -32.235 34.736 99.098 1.00 68.56 306 GLU A C 1
ATOM 2500 O O . GLU A 1 306 ? -32.767 35.525 98.307 1.00 68.56 306 GLU A O 1
ATOM 2505 N N . PRO A 1 307 ? -32.759 34.488 100.313 1.00 72.31 307 PRO A N 1
ATOM 2506 C CA . PRO A 1 307 ? -33.969 35.147 100.783 1.00 72.31 307 PRO A CA 1
ATOM 2507 C C . PRO A 1 307 ? -33.786 36.675 100.888 1.00 72.31 307 PRO A C 1
ATOM 2509 O O . PRO A 1 307 ? -32.668 37.149 101.121 1.00 72.31 307 PRO A O 1
ATOM 2512 N N . PRO A 1 308 ? -34.870 37.460 100.724 1.00 70.06 308 PRO A N 1
ATOM 2513 C CA . PRO A 1 308 ? -34.811 38.920 100.740 1.00 70.06 308 PRO A CA 1
ATOM 2514 C C . PRO A 1 308 ? -34.261 39.448 102.070 1.00 70.06 308 PRO A C 1
ATOM 2516 O O . PRO A 1 308 ? -34.645 38.978 103.140 1.00 70.06 308 PRO A O 1
ATOM 2519 N N . LYS A 1 309 ? -33.374 40.446 102.015 1.00 69.81 309 LYS A N 1
ATOM 2520 C CA . LYS A 1 309 ? -32.858 41.114 103.218 1.00 69.81 309 LYS A CA 1
ATOM 2521 C C . LYS A 1 309 ? -33.933 42.056 103.769 1.00 69.81 309 LYS A C 1
ATOM 2523 O O . LYS A 1 309 ? -34.339 42.977 103.066 1.00 69.81 309 LYS A O 1
ATOM 2528 N N . MET A 1 310 ? -34.368 41.807 105.005 1.00 60.97 310 MET A N 1
ATOM 2529 C CA . MET A 1 310 ? -35.353 42.618 105.737 1.00 60.97 310 MET A CA 1
ATOM 2530 C C . MET A 1 310 ? -34.882 44.075 105.867 1.00 60.97 310 MET A C 1
ATOM 2532 O O . MET A 1 310 ? -33.692 44.331 106.083 1.00 60.97 310 MET A O 1
ATOM 2536 N N . SER A 1 311 ? -35.806 45.025 105.717 1.00 58.56 311 SER A N 1
ATOM 2537 C CA . SER A 1 311 ? -35.523 46.459 105.810 1.00 58.56 311 SER A CA 1
ATOM 2538 C C . SER A 1 311 ? -35.558 46.941 107.269 1.00 58.56 311 SER A C 1
ATOM 2540 O O . SER A 1 311 ? -36.052 46.250 108.157 1.00 58.56 311 SER A O 1
ATOM 2542 N N . LYS A 1 312 ? -35.006 48.130 107.555 1.00 60.62 312 LYS A N 1
ATOM 2543 C CA . LYS A 1 312 ? -34.953 48.676 108.929 1.00 60.62 312 LYS A CA 1
ATOM 2544 C C . LYS A 1 312 ? -36.332 49.007 109.511 1.00 60.62 312 LYS A C 1
ATOM 2546 O O . LYS A 1 312 ? -36.446 49.085 110.731 1.00 60.62 312 LYS A O 1
ATOM 2551 N N . ASP A 1 313 ? -37.343 49.198 108.667 1.00 60.03 313 ASP A N 1
ATOM 2552 C CA . ASP A 1 313 ? -38.708 49.476 109.118 1.00 60.03 313 ASP A CA 1
ATOM 2553 C C . ASP A 1 313 ? -39.387 48.198 109.641 1.00 60.03 313 ASP A C 1
ATOM 2555 O O . ASP A 1 313 ? -39.995 48.243 110.708 1.00 60.03 313 ASP A O 1
ATOM 2559 N N . ASP A 1 314 ? -39.103 47.035 109.038 1.00 60.94 314 ASP A N 1
ATOM 2560 C CA . ASP A 1 314 ? -39.571 45.722 109.521 1.00 60.94 314 ASP A CA 1
ATOM 2561 C C . ASP A 1 314 ? -38.990 45.354 110.908 1.00 60.94 314 ASP A C 1
ATOM 2563 O O . ASP A 1 314 ? -39.530 44.517 111.631 1.00 60.94 314 ASP A O 1
ATOM 2567 N N . SER A 1 315 ? -37.880 45.989 111.310 1.00 61.25 315 SER A N 1
ATOM 2568 C CA . SER A 1 315 ? -37.272 45.809 112.637 1.00 61.25 315 SER A CA 1
ATOM 2569 C C . SER A 1 315 ? -38.074 46.480 113.749 1.00 61.25 315 SER A C 1
ATOM 2571 O O . SER A 1 315 ? -38.045 45.991 114.876 1.00 61.25 315 SER A O 1
ATOM 2573 N N . LYS A 1 316 ? -38.763 47.593 113.463 1.00 63.19 316 LYS A N 1
ATOM 2574 C CA . LYS A 1 316 ? -39.602 48.275 114.460 1.00 63.19 316 LYS A CA 1
ATOM 2575 C C . LYS A 1 316 ? -40.881 47.494 114.717 1.00 63.19 316 LYS A C 1
ATOM 2577 O O . LYS A 1 316 ? -41.302 47.400 115.864 1.00 63.19 316 LYS A O 1
ATOM 2582 N N . ASP A 1 317 ? -41.442 46.899 113.670 1.00 67.94 317 ASP A N 1
ATOM 2583 C CA . ASP A 1 317 ? -42.635 46.060 113.771 1.00 67.94 317 ASP A CA 1
ATOM 2584 C C . ASP A 1 317 ? -42.340 44.773 114.558 1.00 67.94 317 ASP A C 1
ATOM 2586 O O . ASP A 1 317 ? -43.141 44.363 115.394 1.00 67.94 317 ASP A O 1
ATOM 2590 N N . LEU A 1 318 ? -41.144 44.191 114.394 1.00 68.50 318 LEU A N 1
ATOM 2591 C CA . LEU A 1 318 ? -40.668 43.077 115.226 1.00 68.50 318 LEU A CA 1
ATOM 2592 C C . LEU A 1 318 ? -40.426 43.475 116.690 1.00 68.50 318 LEU A C 1
ATOM 2594 O O . LEU A 1 318 ? -40.690 42.681 117.587 1.00 68.50 318 LEU A O 1
ATOM 2598 N N . GLU A 1 319 ? -39.935 44.687 116.951 1.00 71.69 319 GLU A N 1
ATOM 2599 C CA . GLU A 1 319 ? -39.694 45.181 118.313 1.00 71.69 319 GLU A CA 1
ATOM 2600 C C . GLU A 1 319 ? -41.004 45.556 119.030 1.00 71.69 319 GLU A C 1
ATOM 2602 O O . GLU A 1 319 ? -41.132 45.352 120.238 1.00 71.69 319 GLU A O 1
ATOM 2607 N N . ALA A 1 320 ? -42.006 46.032 118.284 1.00 74.81 320 ALA A N 1
ATOM 2608 C CA . ALA A 1 320 ? -43.368 46.229 118.774 1.00 74.81 320 ALA A CA 1
ATOM 2609 C C . ALA A 1 320 ? -44.054 44.890 119.093 1.00 74.81 320 ALA A C 1
ATOM 2611 O O . ALA A 1 320 ? -44.608 44.749 120.179 1.00 74.81 320 ALA A O 1
ATOM 2612 N N . LEU A 1 321 ? -43.934 43.891 118.208 1.00 75.12 321 LEU A N 1
ATOM 2613 C CA . LEU A 1 321 ? -44.424 42.527 118.445 1.00 75.12 321 LEU A CA 1
ATOM 2614 C C . LEU A 1 321 ? -43.728 41.860 119.641 1.00 75.12 321 LEU A C 1
ATOM 2616 O O . LEU A 1 321 ? -44.383 41.190 120.431 1.00 75.12 321 LEU A O 1
ATOM 2620 N N . ALA A 1 322 ? -42.420 42.069 119.816 1.00 78.25 322 ALA A N 1
ATOM 2621 C CA . ALA A 1 322 ? -41.683 41.550 120.967 1.00 78.25 322 ALA A CA 1
ATOM 2622 C C . ALA A 1 322 ? -42.111 42.217 122.286 1.00 78.25 322 ALA A C 1
ATOM 2624 O O . ALA A 1 322 ? -42.195 41.540 123.309 1.00 78.25 322 ALA A O 1
ATOM 2625 N N . LYS A 1 323 ? -42.425 43.522 122.267 1.00 78.56 323 LYS A N 1
ATOM 2626 C CA . LYS A 1 323 ? -43.009 44.222 123.422 1.00 78.56 323 LYS A CA 1
ATOM 2627 C C . LYS A 1 323 ? -44.425 43.756 123.732 1.00 78.56 323 LYS A C 1
ATOM 2629 O O . LYS A 1 323 ? -44.721 43.545 124.900 1.00 78.56 323 LYS A O 1
ATOM 2634 N N . GLU A 1 324 ? -45.273 43.555 122.723 1.00 75.44 324 GLU A N 1
ATOM 2635 C CA . GLU A 1 324 ? -46.597 42.948 122.915 1.00 75.44 324 GLU A CA 1
ATOM 2636 C C . GLU A 1 324 ? -46.479 41.528 123.482 1.00 75.44 324 GLU A C 1
ATOM 2638 O O . GLU A 1 324 ? -47.203 41.184 124.411 1.00 75.44 324 GLU A O 1
ATOM 2643 N N . GLU A 1 325 ? -45.540 40.708 122.996 1.00 75.94 325 GLU A N 1
ATOM 2644 C CA . GLU A 1 325 ? -45.281 39.382 123.567 1.00 75.94 325 GLU A CA 1
ATOM 2645 C C . GLU A 1 325 ? -44.769 39.452 125.013 1.00 75.94 325 GLU A C 1
ATOM 2647 O O . GLU A 1 325 ? -45.172 38.622 125.827 1.00 75.94 325 GLU A O 1
ATOM 2652 N N . GLU A 1 326 ? -43.913 40.416 125.365 1.00 77.25 326 GLU A N 1
ATOM 2653 C CA . GLU A 1 326 ? -43.475 40.630 126.752 1.00 77.25 326 GLU A CA 1
ATOM 2654 C C . GLU A 1 326 ? -44.613 41.123 127.652 1.00 77.25 326 GLU A C 1
ATOM 2656 O O . GLU A 1 326 ? -44.790 40.585 128.743 1.00 77.25 326 GLU A O 1
ATOM 2661 N N . GLU A 1 327 ? -45.425 42.082 127.203 1.00 74.12 327 GLU A N 1
ATOM 2662 C CA . GLU A 1 327 ? -46.600 42.558 127.943 1.00 74.12 327 GLU A CA 1
ATOM 2663 C C . GLU A 1 327 ? -47.623 41.432 128.139 1.00 74.12 327 GLU A C 1
ATOM 2665 O O . GLU A 1 327 ? -48.123 41.241 129.248 1.00 74.12 327 GLU A O 1
ATOM 2670 N N . MET A 1 328 ? -47.869 40.615 127.111 1.00 71.00 328 MET A N 1
ATOM 2671 C CA . MET A 1 328 ? -48.722 39.426 127.199 1.00 71.00 328 MET A CA 1
ATOM 2672 C C . MET A 1 328 ? -48.131 38.356 128.122 1.00 71.00 328 MET A C 1
ATOM 2674 O O . MET A 1 328 ? -48.878 37.695 128.843 1.00 71.00 328 MET A O 1
ATOM 2678 N N . ARG A 1 329 ? -46.801 38.203 128.158 1.00 76.38 329 ARG A N 1
ATOM 2679 C CA . ARG A 1 329 ? -46.106 37.287 129.076 1.00 76.38 329 ARG A CA 1
ATOM 2680 C C . ARG A 1 329 ? -46.127 37.786 130.527 1.00 76.38 329 ARG A C 1
ATOM 2682 O O . ARG A 1 329 ? -46.063 36.958 131.423 1.00 76.38 329 ARG A O 1
ATOM 2689 N N . VAL A 1 330 ? -46.245 39.094 130.770 1.00 71.50 330 VAL A N 1
ATOM 2690 C CA . VAL A 1 330 ? -46.407 39.683 132.117 1.00 71.50 330 VAL A CA 1
ATOM 2691 C C . VAL A 1 330 ? -47.876 39.700 132.570 1.00 71.50 330 VAL A C 1
ATOM 2693 O O . VAL A 1 330 ? -48.148 39.563 133.760 1.00 71.50 330 VAL A O 1
ATOM 2696 N N . LEU A 1 331 ? -48.833 39.861 131.649 1.00 68.38 331 LEU A N 1
ATOM 2697 C CA . LEU A 1 331 ? -50.271 39.902 131.956 1.00 68.38 331 LEU A CA 1
ATOM 2698 C C . LEU A 1 331 ? -50.918 38.513 132.087 1.00 68.38 331 LEU A C 1
ATOM 2700 O O . LEU A 1 331 ? -51.900 38.376 132.817 1.00 68.38 331 LEU A O 1
ATOM 2704 N N . PHE A 1 332 ? -50.395 37.498 131.391 1.00 66.31 332 PHE A N 1
ATOM 2705 C CA . PHE A 1 332 ? -50.974 36.147 131.328 1.00 66.31 332 PHE A CA 1
ATOM 2706 C C . PHE A 1 332 ? -49.977 35.019 131.660 1.00 66.31 332 PHE A C 1
ATOM 2708 O O . PHE A 1 332 ? -50.270 33.854 131.377 1.00 66.31 332 PHE A O 1
ATOM 2715 N N . GLY A 1 333 ? -48.818 35.351 132.242 1.00 55.56 333 GLY A N 1
ATOM 2716 C CA . GLY A 1 333 ? -47.761 34.411 132.642 1.00 55.56 333 GLY A CA 1
ATOM 2717 C C . GLY A 1 333 ? -47.505 34.387 134.139 1.00 55.56 333 GLY A C 1
ATOM 2718 O O . GLY A 1 333 ? -47.415 35.482 134.737 1.00 55.56 333 GLY A O 1
#

Sequence (333 aa):
MFMLEYSIAVQNAELERLKELAESEEKKLNMAEQCLEQDAALFDEFLKDNDKSSIEAITNAEQEARRRSAMIDEIRQLSVQQQKLTAENNRLRSVVQEYRGYKLFLECLVPEPHRSGRQIIRQERRLAKEKAREEARRKLTVQLPLSGMFELCAEADNSVLERHHQELKESIRVEEEKSKDFSVTSQDFVGFEKKGQEAVLQELHNHIGEVYRTCIQKPDASLSSLQLLSEIESKMIALLQQISELPEGAVKAALHARERKHRLDVKERRRQEQQKHQEERLRKTLERAQAEPKMMHGRKIVARSEPPKMSKDDSKDLEALAKEEEEMRVLFG

pLDDT: mean 83.99, std 13.37, range [44.59, 98.06]

InterPro domains:
  IPR025252 Domain of unknown function DUF4200 [PF13863] (1-111)
  IPR051147 Cilia- and flagella-associated domain-containing protein [PTHR21683] (1-327)

Foldseek 3Di:
DVVVVVVVVVVVVVVVVVVVVVVVVVVVVVVVVVVVVVVVVVVVVVVVVVVVVVVVVVVVVVVVVVVVVVVVVVVVVVVVVVVVVVVVVVVVVVVVVVVVVVVVVVLVPDDPPVSVVVVVVVVVVVVVVVVVVVVVVVCVVVVPPCPPVVVVVVVVVVVVVVVVVVVVVVVVVVVVVVVVVVVVVVVVVVPADPVNVVVVLVVLLVVLVVLLCVQPVDPPPPDDSVRSVVVVVVSVVVVVVVVVPDDPVVVVVVVVVVVVVVVVVVVVVVVVVVVVVVVVVVVVVVCVVPDDPPPPPDDDDDDDDDDDDDDPVVVVVVVVVVVVVVVCVVVPD

Mean predicted aligned error: 22.14 Å

Radius of gyration: 61.11 Å; Cα contacts (8 Å, |Δi|>4): 30; chains: 1; bounding box: 123×76×197 Å

Solvent-accessible surface area (backbone atoms only — not comparable to full-atom values): 18490 Å² total; per-residue (Å²): 112,67,72,58,54,50,51,50,53,53,50,50,54,52,49,51,53,51,48,54,50,48,54,56,49,50,53,52,48,53,54,51,50,54,51,52,52,52,51,51,53,51,51,54,51,50,50,52,53,48,53,50,52,50,50,53,53,50,53,49,52,52,51,50,52,50,55,51,52,52,52,51,52,51,53,51,52,52,51,53,51,51,50,51,54,49,53,50,52,53,51,52,52,52,54,52,50,51,54,50,50,53,50,53,54,60,55,67,73,43,59,81,69,62,39,60,58,51,48,52,56,49,49,53,51,47,54,50,49,49,51,48,49,50,49,48,52,49,44,67,66,62,71,52,73,67,80,62,56,39,55,57,46,47,50,48,50,47,51,48,50,51,47,50,50,49,50,51,50,50,49,49,49,51,51,49,49,49,48,48,51,49,48,51,54,44,49,69,67,54,76,52,53,71,69,52,50,52,49,52,55,50,52,51,40,51,52,52,48,52,50,38,43,72,77,67,69,57,85,74,79,88,59,50,63,68,55,50,48,50,52,50,51,53,51,50,51,54,51,51,52,54,59,70,70,52,60,64,69,58,54,53,50,52,50,52,51,52,51,51,48,53,54,49,53,54,52,49,51,53,50,51,51,51,48,51,51,51,51,52,5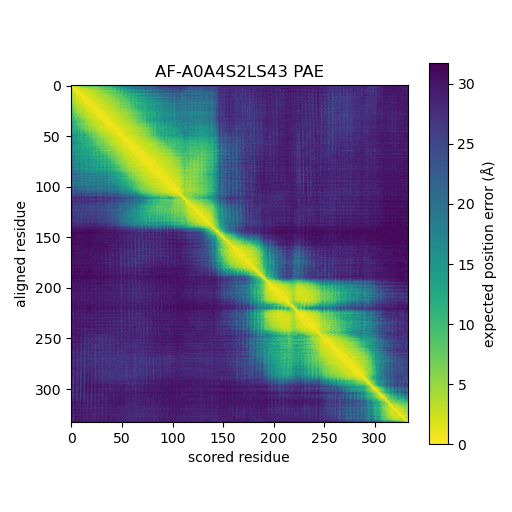1,50,48,53,51,51,51,61,69,68,48,75,79,80,80,77,74,68,83,78,84,75,82,75,84,80,80,83,81,83,55,79,69,61,52,54,56,51,52,51,52,51,48,51,51,50,52,48,46,65,76,75,98

Secondary structure (DSSP, 8-state):
-HHHHHHHHHHHHHHHHHHHHHHHHHHHHHHHHHHHHHHHHHHHHHHHHHHHHHHHHHHHHHHHHHHHHHHHHHHHHHHHHHHHHHHHHHHHHHHHHHHHHHHHHHHHTSPTTHHHHHHHHHHHHHHHHHHHHHHHHHHHHHSS-TTTHHHHHHHHHHHHHHHHHHHHHHHHHHHHHHHHHHHHHHHHHTTS-HHHHHHHHHHHHHHHHHHHHHHH-S--TT--HHHHHHHHHHHHHHHHHHHHHS-HHHHHHHHHHHHHHHHHHHHHHHHHHHHHHHHHHHHHHHHHHHSPPP---PSPPPPPPPPPPPPTTHHHHHHHHHHHHHHHHHH--